Protein AF-A0A166A9R6-F1 (afdb_monomer_lite)

Sequence (253 aa):
MTTSSTSQGFPVRPGVLPSYRVKLLCDGHSYYRARRTGDRKRKPVHRGIVNTIIGTAKQGAISVPGLMNNILHQGLGPKPATNIRRFFSWNKEDDTLVTPIRFQRRRDIHSLKHRRIEHQKEQKMEFDVHIAKRVSEDKAKLAAVKASQKPSSHKSGSWAFPSLWSYLTIPCCIKFFEEILSTAKVTPTVNQLDRYLHNPQLNLLAYLKSEVIAAQAYSPLGPTNSPSGTGHILLGQAVTELVSFGPETEDRR

InterPro domains:
  IPR001377 Small ribosomal subunit protein eS6 [PF01092] (3-52)
  IPR001377 Small ribosomal subunit protein eS6 [PTHR11502] (6-153)
  IPR036812 NAD(P)-dependent oxidoreductase domain superfamily [G3DSA:3.20.20.100] (172-244)
  IPR036812 NAD(P)-dependent oxidoreductase domain superfamily [SSF51430] (175-224)

pLDDT: mean 75.2, std 19.81, range [31.8, 98.19]

Foldseek 3Di:
DPWDADPVGATEDEPPPDQDWDFDWDDPDPRDDDPDPPDIGTDTYGYPDDPDDDDPPDDDPDDDPPPPPDDDDDPDDDDDQVRVCVVVVHDPVPRPPDDPVNVVVVVVVVVVVVVVVVVVVVVVVVVVVVVVVVVVVVVVVVVVVVVPDDPDPPPPDPPPDPPVVVVPADDPVLVVVVVCVVPDPDDAQEDEDAAEPVRHNVVVVVVCVVVNHHYAYPDHQPPPPDPPPPSPPPCPPPVVVHDDDDDPPDDDD

Organism: NCBI:txid1759441

Radius of gyration: 40.2 Å; chains: 1; bounding box: 97×53×90 Å

Secondary structure (DSSP, 8-state):
----B-TTSPBEETT--SSS-EEEEESS-TT---SSTT--EEEEEEE---SS-----S--SSPPTTTSS--PPPSS---SHHHHHHHHT--STT-TT--HHHHHHHHHHHHHHHHHHHHHHHHHHHHHHHHHHHHHHHHHHHHHHHHHSPPP-----------HHHHSSSSHHHHHHHHHHHH-SS--SEEEE--BTTB--HHHHHHHHHTT-EEEES-TT--TT-S---TTSSTTTSSTTTS----------

Structure (mmCIF, N/CA/C/O backbone):
data_AF-A0A166A9R6-F1
#
_entry.id   AF-A0A166A9R6-F1
#
loop_
_atom_site.group_PDB
_atom_site.id
_atom_site.type_symbol
_atom_site.label_atom_id
_atom_site.label_alt_id
_atom_site.label_comp_id
_atom_site.label_asym_id
_atom_site.label_entity_id
_atom_site.label_seq_id
_atom_site.pdbx_PDB_ins_code
_atom_site.Cartn_x
_atom_site.Cartn_y
_atom_site.Cartn_z
_atom_site.occupancy
_atom_site.B_iso_or_equiv
_atom_site.auth_seq_id
_atom_site.auth_comp_id
_atom_site.auth_asym_id
_atom_site.auth_atom_id
_atom_site.pdbx_PDB_model_num
ATOM 1 N N . MET A 1 1 ? 11.899 -1.892 -32.554 1.00 51.44 1 MET A N 1
ATOM 2 C CA . MET A 1 1 ? 11.915 -0.501 -33.054 1.00 51.44 1 MET A CA 1
ATOM 3 C C . MET A 1 1 ? 11.790 0.430 -31.864 1.00 51.44 1 MET A C 1
ATOM 5 O O . MET A 1 1 ? 10.741 0.441 -31.231 1.00 51.44 1 MET A O 1
ATOM 9 N N . THR A 1 2 ? 12.858 1.133 -31.501 1.00 56.38 2 THR A N 1
ATOM 10 C CA . THR A 1 2 ? 12.781 2.237 -30.534 1.00 56.38 2 THR A CA 1
ATOM 11 C C . THR A 1 2 ? 12.274 3.494 -31.251 1.00 56.38 2 THR A C 1
ATOM 13 O O . THR A 1 2 ? 12.359 3.604 -32.473 1.00 56.38 2 THR A O 1
ATOM 16 N N . THR A 1 3 ? 11.621 4.390 -30.512 1.00 62.97 3 THR A N 1
ATOM 17 C CA . THR A 1 3 ? 10.868 5.534 -31.052 1.00 62.97 3 THR A CA 1
ATOM 18 C C . THR A 1 3 ? 11.750 6.484 -31.866 1.00 62.97 3 THR A C 1
ATOM 20 O O . THR A 1 3 ? 12.780 6.928 -31.367 1.00 62.97 3 THR A O 1
ATOM 23 N N . SER A 1 4 ? 11.317 6.839 -33.077 1.00 70.81 4 SER A N 1
ATOM 24 C CA . SER A 1 4 ? 11.988 7.790 -33.972 1.00 70.81 4 SER A CA 1
ATOM 25 C C . SER A 1 4 ? 11.193 9.098 -34.125 1.00 70.81 4 SER A C 1
ATOM 27 O O . SER A 1 4 ? 10.071 9.234 -33.624 1.00 70.81 4 SER A O 1
ATOM 29 N N . SER A 1 5 ? 11.777 10.085 -34.804 1.00 79.62 5 SER A N 1
ATOM 30 C CA . SER A 1 5 ? 11.109 11.325 -35.209 1.00 79.62 5 SER A CA 1
ATOM 31 C C . SER A 1 5 ? 10.974 11.395 -36.731 1.00 79.62 5 SER A C 1
ATOM 33 O O . SER A 1 5 ? 11.761 10.821 -37.480 1.00 79.62 5 SER A O 1
ATOM 35 N N . THR A 1 6 ? 9.944 12.098 -37.199 1.00 79.75 6 THR A N 1
ATOM 36 C CA . THR A 1 6 ? 9.822 12.465 -38.621 1.00 79.75 6 THR A CA 1
ATOM 37 C C . THR A 1 6 ? 10.793 13.596 -38.973 1.00 79.75 6 THR A C 1
ATOM 39 O O . THR A 1 6 ? 11.247 14.310 -38.082 1.00 79.75 6 THR A O 1
ATOM 42 N N . SER A 1 7 ? 11.048 13.830 -40.266 1.00 79.31 7 SER A N 1
ATOM 43 C CA . SER A 1 7 ? 11.908 14.930 -40.747 1.00 79.31 7 SER A CA 1
ATOM 44 C C . SER A 1 7 ? 11.498 16.315 -40.231 1.00 79.31 7 SER A C 1
ATOM 46 O O . SER A 1 7 ? 12.341 17.175 -40.017 1.00 79.31 7 SER A O 1
ATOM 48 N N . GLN A 1 8 ? 10.204 16.522 -39.970 1.00 83.75 8 GLN A N 1
ATOM 49 C CA . GLN A 1 8 ? 9.669 17.763 -39.399 1.00 83.75 8 GLN A CA 1
ATOM 50 C C . GLN A 1 8 ? 9.637 17.759 -37.855 1.00 83.75 8 GLN A C 1
ATOM 52 O O . GLN A 1 8 ? 8.957 18.580 -37.246 1.00 83.75 8 GLN A O 1
ATOM 57 N N . GLY A 1 9 ? 10.306 16.806 -37.201 1.00 82.81 9 GLY A N 1
ATOM 58 C CA . GLY A 1 9 ? 10.455 16.739 -35.744 1.00 82.81 9 GLY A CA 1
ATOM 59 C C . GLY A 1 9 ? 9.258 16.169 -34.976 1.00 82.81 9 GLY A C 1
ATOM 60 O O . GLY A 1 9 ? 9.281 16.140 -33.747 1.00 82.81 9 GLY A O 1
ATOM 61 N N . PHE A 1 10 ? 8.206 15.691 -35.651 1.00 84.81 10 PHE A N 1
ATOM 62 C CA . PHE A 1 10 ? 7.062 15.086 -34.956 1.00 84.81 10 PHE A CA 1
ATOM 63 C C . PHE A 1 10 ? 7.383 13.677 -34.450 1.00 84.81 10 PHE A C 1
ATOM 65 O O . PHE A 1 10 ? 8.019 12.911 -35.183 1.00 84.81 10 PHE A O 1
ATOM 72 N N . PRO A 1 11 ? 6.900 13.310 -33.248 1.00 85.56 11 PRO A N 1
ATOM 73 C CA . PRO A 1 11 ? 7.130 11.996 -32.671 1.00 85.56 11 PRO A CA 1
ATOM 74 C C . PRO A 1 11 ? 6.367 10.911 -33.434 1.00 85.56 11 PRO A C 1
ATOM 76 O O . PRO A 1 11 ? 5.229 11.110 -33.880 1.00 85.56 11 PRO A O 1
ATOM 79 N N . VAL A 1 12 ? 6.994 9.744 -33.539 1.00 84.19 12 VAL A N 1
ATOM 80 C CA . VAL A 1 12 ? 6.430 8.546 -34.156 1.00 84.19 12 VAL A CA 1
ATOM 81 C C . VAL A 1 12 ? 5.855 7.631 -33.073 1.00 84.19 12 VAL A C 1
ATOM 83 O O . VAL A 1 12 ? 6.550 7.289 -32.114 1.00 84.19 12 VAL A O 1
ATOM 86 N N . ARG A 1 13 ? 4.588 7.212 -33.214 1.00 80.62 13 ARG A N 1
ATOM 87 C CA . ARG A 1 13 ? 3.915 6.318 -32.255 1.00 80.62 13 ARG A CA 1
ATOM 88 C C . ARG A 1 13 ? 3.527 4.985 -32.907 1.00 80.62 13 ARG A C 1
ATOM 90 O O . ARG A 1 13 ? 2.737 4.980 -33.857 1.00 80.62 13 ARG A O 1
ATOM 97 N N . PRO A 1 14 ? 4.016 3.851 -32.373 1.00 80.81 14 PRO A N 1
ATOM 98 C CA . PRO A 1 14 ? 3.504 2.532 -32.732 1.00 80.81 14 PRO A CA 1
ATOM 99 C C . PRO A 1 14 ? 1.995 2.432 -32.467 1.00 80.81 14 PRO A C 1
ATOM 101 O O . PRO A 1 14 ? 1.507 2.918 -31.445 1.00 80.81 14 PRO A O 1
ATOM 104 N N . GLY A 1 15 ? 1.252 1.822 -33.391 1.00 82.25 15 GLY A N 1
ATOM 105 C CA . GLY A 1 15 ? -0.204 1.646 -33.284 1.00 82.25 15 GLY A CA 1
ATOM 106 C C . GLY A 1 15 ? -1.055 2.772 -33.888 1.00 82.25 15 GLY A C 1
ATOM 107 O O . GLY A 1 15 ? -2.268 2.626 -33.983 1.00 82.25 15 GLY A O 1
ATOM 108 N N . VAL A 1 16 ? -0.457 3.874 -34.356 1.00 84.56 16 VAL A N 1
ATOM 109 C CA . VAL A 1 16 ? -1.158 4.836 -35.226 1.00 84.56 16 VAL A CA 1
ATOM 110 C C . VAL A 1 16 ? -1.142 4.278 -36.648 1.00 84.56 16 VAL A C 1
ATOM 112 O O . VAL A 1 16 ? -0.067 4.086 -37.203 1.00 84.56 16 VAL A O 1
ATOM 115 N N . LEU A 1 17 ? -2.313 3.967 -37.212 1.00 82.88 17 LEU A N 1
ATOM 116 C CA . LEU A 1 17 ? -2.464 3.324 -38.530 1.00 82.88 17 LEU A CA 1
ATOM 117 C C 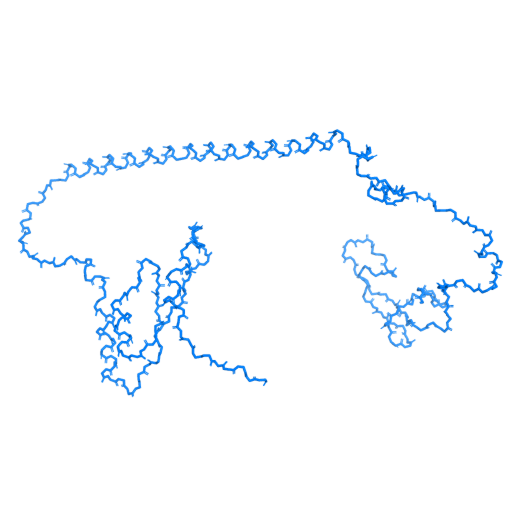. LEU A 1 17 ? -2.504 4.278 -39.733 1.00 82.88 17 LEU A C 1
ATOM 119 O O . LEU A 1 17 ? -1.973 3.902 -40.778 1.00 82.88 17 LEU A O 1
ATOM 123 N N . PRO A 1 18 ? -3.086 5.487 -39.637 1.00 86.19 18 PRO A N 1
ATOM 124 C CA . PRO A 1 18 ? -3.111 6.396 -40.774 1.00 86.19 18 PRO A CA 1
ATOM 125 C C . PRO A 1 18 ? -1.709 6.845 -41.190 1.00 86.19 18 PRO A C 1
ATOM 127 O O . PRO A 1 18 ? -0.869 7.140 -40.343 1.00 86.19 18 PRO A O 1
ATOM 130 N N . SER A 1 19 ? -1.472 6.949 -42.499 1.00 82.81 19 SER A N 1
ATOM 131 C CA . SER A 1 19 ? -0.207 7.463 -43.049 1.00 82.81 19 SER A CA 1
ATOM 132 C C . SER A 1 19 ? -0.013 8.963 -42.800 1.00 82.81 19 SER A C 1
ATOM 134 O O . SER A 1 19 ? 1.105 9.458 -42.863 1.00 82.81 19 SER A O 1
ATOM 136 N N . TYR A 1 20 ? -1.080 9.704 -42.499 1.00 84.88 20 TYR A N 1
ATOM 137 C CA . TYR A 1 20 ? -1.023 11.123 -42.147 1.00 84.88 20 TYR A CA 1
ATOM 138 C C . TYR A 1 20 ? -0.896 11.338 -40.630 1.00 84.88 20 TYR A C 1
ATOM 140 O O . TYR A 1 20 ? -1.010 10.421 -39.818 1.00 84.88 20 TYR A O 1
ATOM 148 N N . ARG A 1 21 ? -0.636 12.583 -40.219 1.00 88.31 21 ARG A N 1
ATOM 149 C CA . ARG A 1 21 ? -0.504 12.938 -38.797 1.00 88.31 21 ARG A CA 1
ATOM 150 C C . ARG A 1 21 ? -1.856 13.057 -38.116 1.00 88.31 21 ARG A C 1
ATOM 152 O O . ARG A 1 21 ? -2.743 13.748 -38.607 1.00 88.31 21 ARG A O 1
ATOM 159 N N . VAL A 1 22 ? -1.963 12.490 -36.920 1.00 89.75 22 VAL A N 1
ATOM 160 C CA . VAL A 1 22 ? -3.186 12.519 -36.114 1.00 89.75 22 VAL A CA 1
ATOM 161 C C . VAL A 1 22 ? -2.931 13.257 -34.803 1.00 89.75 22 VAL A C 1
ATOM 163 O O . VAL A 1 22 ? -1.898 13.073 -34.161 1.00 89.75 22 VAL A O 1
ATOM 166 N N . LYS A 1 23 ? -3.878 14.106 -34.384 1.00 91.19 23 LYS A N 1
ATOM 167 C CA . LYS A 1 23 ? -3.841 14.772 -33.073 1.00 91.19 23 LYS A CA 1
ATOM 168 C C . LYS A 1 23 ? -4.434 13.861 -31.998 1.00 91.19 23 LYS A C 1
ATOM 170 O O . LYS A 1 23 ? -5.655 13.825 -31.817 1.00 91.19 23 LYS A O 1
ATOM 175 N N . LEU A 1 24 ? -3.566 13.181 -31.257 1.00 89.50 24 LEU A N 1
ATOM 176 C CA . LEU A 1 24 ? -3.945 12.321 -30.136 1.00 89.50 24 LEU A CA 1
ATOM 177 C C . LEU A 1 24 ? -3.938 13.097 -28.824 1.00 89.50 24 LEU A C 1
ATOM 179 O O . LEU A 1 24 ? -3.096 13.972 -28.621 1.00 89.50 24 LEU A O 1
ATOM 183 N N . LEU A 1 25 ? -4.870 12.763 -27.933 1.00 91.62 25 LEU A N 1
ATOM 184 C CA . LEU A 1 25 ? -4.828 13.221 -26.550 1.00 91.62 25 LEU A CA 1
ATOM 185 C C . LEU A 1 25 ? -3.656 12.537 -25.839 1.00 91.62 25 LEU A C 1
ATOM 187 O O . LEU A 1 25 ? -3.483 11.326 -25.952 1.00 91.62 25 LEU A O 1
ATOM 191 N N . CYS A 1 26 ? -2.836 13.319 -25.145 1.00 85.56 26 CYS A N 1
ATOM 192 C CA . CYS A 1 26 ? -1.657 12.825 -24.450 1.00 85.56 26 CYS A CA 1
ATOM 193 C C . CYS A 1 26 ? -1.846 12.969 -22.952 1.00 85.56 26 CYS A C 1
ATOM 195 O O . CYS A 1 26 ? -2.068 14.083 -22.479 1.00 85.56 26 CYS A O 1
ATOM 197 N N . ASP A 1 27 ? -1.717 11.853 -22.246 1.00 83.00 27 ASP A N 1
ATOM 198 C CA . ASP A 1 27 ? -1.854 11.762 -20.799 1.00 83.00 27 ASP A CA 1
ATOM 199 C C . ASP A 1 27 ? -0.809 10.762 -20.290 1.00 83.00 27 ASP A C 1
ATOM 201 O O . ASP A 1 27 ? -0.927 9.560 -20.521 1.00 83.00 27 ASP A O 1
ATOM 205 N N . GLY A 1 28 ? 0.311 11.268 -19.766 1.00 77.88 28 GLY A N 1
ATOM 206 C CA . GLY A 1 28 ? 1.444 10.432 -19.340 1.00 77.88 28 GLY A CA 1
ATOM 207 C C . GLY A 1 28 ? 2.180 9.672 -20.459 1.00 77.88 28 GLY A C 1
ATOM 208 O O . GLY A 1 28 ? 2.954 8.761 -20.178 1.00 77.88 28 GLY A O 1
ATOM 209 N N . HIS A 1 29 ? 1.957 10.008 -21.733 1.00 81.38 29 HIS A N 1
ATOM 210 C CA . HIS A 1 29 ? 2.637 9.355 -22.858 1.00 81.38 29 HIS A CA 1
ATOM 211 C C . HIS A 1 29 ? 4.067 9.881 -23.081 1.00 81.38 29 HIS A C 1
ATOM 213 O O . HIS A 1 29 ? 4.331 11.066 -22.900 1.00 81.38 29 HIS A O 1
ATOM 219 N N . SER A 1 30 ? 4.975 9.026 -23.573 1.00 75.31 30 SER A N 1
ATOM 220 C CA . SER A 1 30 ? 6.420 9.314 -23.721 1.00 75.31 30 SER A CA 1
ATOM 221 C C . SER A 1 30 ? 6.768 10.577 -24.520 1.00 75.31 30 SER A C 1
ATOM 223 O O . SER A 1 30 ? 7.798 11.199 -24.289 1.00 75.31 30 SER A O 1
ATOM 225 N N . TYR A 1 31 ? 5.909 10.979 -25.451 1.00 78.38 31 TYR A N 1
ATOM 226 C CA . TYR A 1 31 ? 6.126 12.107 -26.357 1.00 78.38 31 TYR A CA 1
ATOM 227 C C . TYR A 1 31 ? 5.514 13.430 -25.860 1.00 78.38 31 TYR A C 1
ATOM 229 O O . TYR A 1 31 ? 5.567 14.448 -26.553 1.00 78.38 31 TYR A O 1
ATOM 237 N N . TYR A 1 32 ? 4.917 13.439 -24.667 1.00 86.00 32 TYR A N 1
ATOM 238 C CA . TYR A 1 32 ? 4.407 14.646 -24.031 1.00 86.00 32 TYR A CA 1
ATOM 239 C C . TYR A 1 32 ? 4.708 14.640 -22.533 1.00 86.00 32 TYR A C 1
ATOM 241 O O . TYR A 1 32 ? 4.201 13.814 -21.780 1.00 86.00 32 TYR A O 1
ATOM 249 N N . ARG A 1 33 ? 5.488 15.627 -22.088 1.00 87.75 33 ARG A N 1
ATOM 250 C CA . ARG A 1 33 ? 5.719 15.890 -20.668 1.00 87.75 33 ARG A CA 1
ATOM 251 C C . ARG A 1 33 ? 4.711 16.927 -20.172 1.00 87.75 33 ARG A C 1
ATOM 253 O O . ARG A 1 33 ? 4.789 18.095 -20.560 1.00 87.75 33 ARG A O 1
ATOM 260 N N . ALA A 1 34 ? 3.779 16.494 -19.328 1.00 91.06 34 ALA A N 1
ATOM 261 C CA . ALA A 1 34 ? 2.830 17.377 -18.657 1.00 91.06 34 ALA A CA 1
ATOM 262 C C . ALA A 1 34 ? 3.564 18.374 -17.741 1.00 91.06 34 ALA A C 1
ATOM 264 O O . ALA A 1 34 ? 4.566 18.025 -17.112 1.00 91.06 34 ALA A O 1
ATOM 265 N N . ARG A 1 35 ? 3.082 19.624 -17.679 1.00 89.56 35 ARG A N 1
ATOM 266 C CA . ARG A 1 35 ? 3.635 20.659 -16.780 1.00 89.56 35 ARG A CA 1
ATOM 267 C C . ARG A 1 35 ? 2.903 20.737 -15.443 1.00 89.56 35 ARG A C 1
ATOM 269 O O . ARG A 1 35 ? 3.484 21.193 -14.466 1.00 89.56 35 ARG A O 1
ATOM 276 N N . ARG A 1 36 ? 1.638 20.319 -15.412 1.00 90.06 36 ARG A N 1
ATOM 277 C CA . ARG A 1 36 ? 0.789 20.261 -14.218 1.00 90.06 36 ARG A CA 1
ATOM 278 C C . ARG A 1 36 ? 0.186 18.865 -14.091 1.00 90.06 36 ARG A C 1
ATOM 280 O O . ARG A 1 36 ? 0.037 18.160 -15.089 1.00 90.06 36 ARG A O 1
ATOM 287 N N . THR A 1 37 ? -0.154 18.471 -12.871 1.00 89.81 37 THR A N 1
ATOM 288 C CA . THR A 1 37 ? -0.844 17.203 -12.609 1.00 89.81 37 THR A CA 1
ATOM 289 C C . THR A 1 37 ? -2.2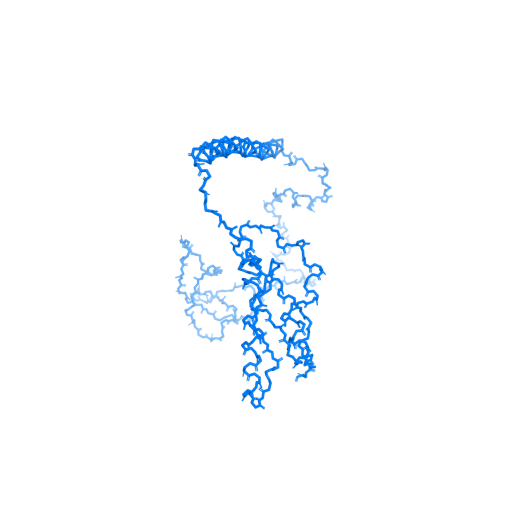09 17.207 -13.295 1.00 89.81 37 THR A C 1
ATOM 291 O O . THR A 1 37 ? -2.958 18.171 -13.160 1.00 89.81 37 THR A O 1
ATOM 294 N N . GLY A 1 38 ? -2.516 16.151 -14.053 1.00 87.69 38 GLY A N 1
ATOM 295 C CA . GLY A 1 38 ? -3.776 16.028 -14.798 1.00 87.69 38 GLY A CA 1
ATOM 296 C C . GLY A 1 38 ? -3.853 16.844 -16.095 1.00 87.69 38 GLY A C 1
ATOM 297 O O . GLY A 1 38 ? -4.913 16.894 -16.712 1.00 87.69 38 GLY A O 1
ATOM 298 N N . ASP A 1 39 ? -2.760 17.480 -16.528 1.00 89.88 39 ASP A N 1
ATOM 299 C CA . ASP A 1 39 ? -2.732 18.247 -17.776 1.00 89.88 39 ASP A CA 1
ATOM 300 C C . ASP A 1 39 ? -2.756 17.305 -18.992 1.00 89.88 39 ASP A C 1
ATOM 302 O O . ASP A 1 39 ? -1.840 16.500 -19.193 1.00 89.88 39 ASP A O 1
ATOM 306 N N . ARG A 1 40 ? -3.808 17.405 -19.815 1.00 90.19 40 ARG A N 1
ATOM 307 C CA . ARG A 1 40 ? -4.011 16.566 -21.006 1.00 90.19 40 ARG A CA 1
ATOM 308 C C . ARG A 1 40 ? -4.000 17.441 -22.245 1.00 90.19 40 ARG A C 1
ATOM 310 O O . ARG A 1 40 ? -4.814 18.352 -22.386 1.00 90.19 40 ARG A O 1
ATOM 317 N N . LYS A 1 41 ? -3.110 17.146 -23.194 1.00 90.19 41 LYS A N 1
ATOM 318 C CA . LYS A 1 41 ? -2.956 17.968 -24.404 1.00 90.19 41 LYS A CA 1
ATOM 319 C C . LYS A 1 41 ? -3.070 17.144 -25.670 1.00 90.19 41 LYS A C 1
ATOM 321 O O . LYS A 1 41 ? -2.464 16.082 -25.790 1.00 90.19 41 LYS A O 1
ATOM 326 N N . ARG A 1 42 ? -3.807 17.658 -26.659 1.00 92.06 42 ARG A N 1
ATOM 327 C CA . ARG A 1 42 ? -3.806 17.073 -28.003 1.00 92.06 42 ARG A CA 1
ATOM 328 C C . ARG A 1 42 ? -2.526 17.472 -28.735 1.00 92.06 42 ARG A C 1
ATOM 330 O O . ARG A 1 42 ? -2.261 18.663 -28.915 1.00 92.06 42 ARG A O 1
ATOM 337 N N . LYS A 1 43 ? -1.728 16.492 -29.155 1.00 89.12 43 LYS A N 1
ATOM 338 C CA . LYS A 1 43 ? -0.485 16.704 -29.909 1.00 89.12 43 LYS A CA 1
ATOM 339 C C . LYS A 1 43 ? -0.502 15.909 -31.214 1.00 89.12 43 LYS A C 1
ATOM 341 O O . LYS A 1 43 ? -1.032 14.799 -31.231 1.00 89.12 43 LYS A O 1
ATOM 346 N N . PRO A 1 44 ? 0.041 16.474 -32.305 1.00 89.56 44 PRO A N 1
ATOM 347 C CA . PRO A 1 44 ? 0.200 15.755 -33.559 1.00 89.56 44 PRO A CA 1
ATOM 348 C C . PRO A 1 44 ? 1.259 14.660 -33.408 1.00 89.56 44 PRO A C 1
ATOM 350 O O . PRO A 1 44 ? 2.354 14.904 -32.904 1.00 89.56 44 PRO A O 1
ATOM 353 N N . VAL A 1 45 ? 0.911 13.463 -33.858 1.00 87.81 45 VAL A N 1
ATOM 354 C CA . VAL A 1 45 ? 1.740 12.261 -33.821 1.00 87.81 45 VAL A CA 1
ATOM 355 C C . VAL A 1 45 ? 1.673 11.603 -35.193 1.00 87.81 45 VAL A C 1
ATOM 357 O O . VAL A 1 45 ? 0.628 11.630 -35.850 1.00 87.81 45 VAL A O 1
ATOM 360 N N . HIS A 1 46 ? 2.789 11.042 -35.644 1.00 86.81 46 HIS A N 1
ATOM 361 C CA . HIS A 1 46 ? 2.861 10.306 -36.900 1.00 86.81 46 HIS A CA 1
ATOM 362 C C . HIS A 1 46 ? 2.886 8.794 -36.659 1.00 86.81 46 HIS A C 1
ATOM 364 O O . HIS A 1 46 ? 3.211 8.323 -35.565 1.00 86.81 46 HIS A O 1
ATOM 370 N N . ARG A 1 47 ? 2.546 8.033 -37.695 1.00 82.94 47 ARG A N 1
ATOM 371 C CA . ARG A 1 47 ? 2.541 6.575 -37.663 1.00 82.94 47 ARG A CA 1
ATOM 372 C C . ARG A 1 47 ? 3.929 5.975 -37.500 1.00 82.94 47 ARG A C 1
ATOM 374 O O . ARG A 1 47 ? 4.863 6.351 -38.198 1.00 82.94 47 ARG A O 1
ATOM 381 N N . GLY A 1 48 ? 4.021 4.977 -36.623 1.00 75.25 48 GLY A N 1
ATOM 382 C CA . GLY A 1 48 ? 5.160 4.068 -36.517 1.00 75.25 48 GLY A CA 1
ATOM 383 C C . GLY A 1 48 ? 5.185 3.002 -37.598 1.00 75.25 48 GLY A C 1
ATOM 384 O O . GLY A 1 48 ? 4.914 1.845 -37.302 1.00 75.25 48 GLY A O 1
ATOM 385 N N . ILE A 1 49 ? 5.556 3.385 -38.821 1.00 66.62 49 ILE A N 1
ATOM 386 C CA . ILE A 1 49 ? 6.232 2.484 -39.759 1.00 66.62 49 ILE A CA 1
ATOM 387 C C . ILE A 1 49 ? 7.600 3.071 -40.036 1.00 66.62 49 ILE A C 1
ATOM 389 O O . ILE A 1 49 ? 7.732 4.112 -40.671 1.00 66.62 49 ILE A O 1
ATOM 393 N N . VAL A 1 50 ? 8.617 2.417 -39.492 1.00 57.41 50 VAL A N 1
ATOM 394 C CA . VAL A 1 50 ? 10.008 2.756 -39.755 1.00 57.41 50 VAL A CA 1
ATOM 395 C C . VAL A 1 50 ? 10.524 1.678 -40.699 1.00 57.41 50 VAL A C 1
ATOM 397 O O . VAL A 1 50 ? 10.530 0.509 -40.336 1.00 57.41 50 VAL A O 1
ATOM 400 N N . ASN A 1 51 ? 10.964 2.047 -41.901 1.00 53.91 51 ASN A N 1
ATOM 401 C CA . ASN A 1 51 ? 11.598 1.113 -42.846 1.00 53.91 51 ASN A CA 1
ATOM 402 C C . ASN A 1 51 ? 13.032 0.731 -42.423 1.00 53.91 51 ASN A C 1
ATOM 404 O O . ASN A 1 51 ? 13.733 0.020 -43.133 1.00 53.91 51 ASN A O 1
ATOM 408 N N . THR A 1 52 ? 13.484 1.212 -41.264 1.00 54.19 52 THR A N 1
ATOM 409 C CA . THR A 1 52 ? 14.867 1.111 -40.804 1.00 54.19 52 THR A CA 1
ATOM 410 C C . THR A 1 52 ? 14.887 0.613 -39.365 1.00 54.19 52 THR A C 1
ATOM 412 O O . THR A 1 52 ? 14.485 1.294 -38.421 1.00 54.19 52 THR A O 1
ATOM 415 N N . ILE A 1 53 ? 15.337 -0.624 -39.201 1.00 51.94 53 ILE A N 1
ATOM 416 C CA . ILE A 1 53 ? 15.577 -1.247 -37.906 1.00 51.94 53 ILE A CA 1
ATOM 417 C C . ILE A 1 53 ? 16.869 -0.632 -37.359 1.00 51.94 53 ILE A C 1
ATOM 419 O O . ILE A 1 53 ? 17.947 -0.963 -37.834 1.00 51.94 53 ILE A O 1
ATOM 423 N N . ILE A 1 54 ? 16.786 0.265 -36.375 1.00 57.19 54 ILE A N 1
ATOM 424 C CA . ILE A 1 54 ? 17.976 0.727 -35.645 1.00 57.19 54 ILE A CA 1
ATOM 425 C C . ILE A 1 54 ? 17.843 0.251 -34.205 1.00 57.19 54 ILE A C 1
ATOM 427 O O . ILE A 1 54 ? 17.237 0.892 -33.351 1.00 57.19 54 ILE A O 1
ATOM 431 N N . GLY A 1 55 ? 18.338 -0.955 -33.969 1.00 59.31 55 GLY A N 1
ATOM 432 C CA . GLY A 1 55 ? 18.451 -1.553 -32.650 1.00 59.31 55 GLY A CA 1
ATOM 433 C C . GLY A 1 55 ? 19.193 -2.871 -32.778 1.00 59.31 55 GLY A C 1
ATOM 434 O O . GLY A 1 55 ? 18.680 -3.813 -33.377 1.00 59.31 55 GLY A O 1
ATOM 435 N N . THR A 1 56 ? 20.411 -2.930 -32.252 1.00 65.81 56 THR A N 1
ATOM 436 C CA . THR A 1 56 ? 21.219 -4.147 -32.218 1.00 65.81 56 THR A CA 1
ATOM 437 C C . THR A 1 56 ? 20.711 -5.039 -31.087 1.00 65.81 56 THR A C 1
ATOM 439 O O . THR A 1 56 ? 20.950 -4.782 -29.913 1.00 65.81 56 THR A O 1
ATOM 442 N N . ALA A 1 57 ? 19.945 -6.076 -31.427 1.00 68.88 57 ALA A N 1
ATOM 443 C CA . ALA A 1 57 ? 19.418 -7.018 -30.434 1.00 68.88 57 ALA A CA 1
ATOM 444 C C . ALA A 1 57 ? 20.424 -8.123 -30.067 1.00 68.88 57 ALA A C 1
ATOM 446 O O . ALA A 1 57 ? 20.353 -8.690 -28.980 1.00 68.88 57 ALA A O 1
ATOM 447 N N . LYS A 1 58 ? 21.342 -8.449 -30.983 1.00 79.19 58 LYS A N 1
ATOM 448 C CA . LYS A 1 58 ? 22.388 -9.463 -30.818 1.00 79.19 58 LYS A CA 1
ATOM 449 C C . LYS A 1 58 ? 23.667 -8.986 -31.497 1.00 79.19 58 LYS A C 1
ATOM 451 O O . LYS A 1 58 ? 23.602 -8.282 -32.505 1.00 79.19 58 LYS A O 1
ATOM 456 N N . GLN A 1 59 ? 24.810 -9.366 -30.939 1.00 79.62 59 GLN A N 1
ATOM 457 C CA . GLN A 1 59 ? 26.117 -9.100 -31.531 1.00 79.62 59 GLN A CA 1
ATOM 458 C C . GLN A 1 59 ? 26.310 -9.981 -32.775 1.00 79.62 59 GLN A C 1
ATOM 460 O O . GLN A 1 59 ? 26.036 -11.180 -32.731 1.00 79.62 59 GLN A O 1
ATOM 465 N N . GLY A 1 60 ? 26.730 -9.375 -33.888 1.00 83.19 60 GLY A N 1
ATOM 466 C CA . GLY A 1 60 ? 27.107 -10.091 -35.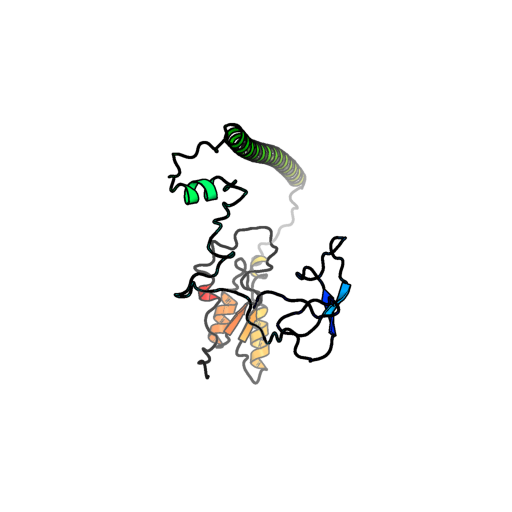109 1.00 83.19 60 GLY A CA 1
ATOM 467 C C . GLY A 1 60 ? 28.567 -10.552 -35.078 1.00 83.19 60 GLY A C 1
ATOM 468 O O . GLY A 1 60 ? 29.314 -10.200 -34.169 1.00 83.19 60 GLY A O 1
ATOM 469 N N . ALA A 1 61 ? 28.981 -11.318 -36.090 1.00 83.19 61 ALA A N 1
ATOM 470 C CA . ALA A 1 61 ? 30.350 -11.835 -36.190 1.00 83.19 61 ALA A CA 1
ATOM 471 C C . ALA A 1 61 ? 31.411 -10.737 -36.408 1.00 83.19 61 ALA A C 1
ATOM 473 O O . ALA A 1 61 ? 32.556 -10.897 -36.001 1.00 83.19 61 ALA A O 1
ATOM 474 N N . ILE A 1 62 ? 31.032 -9.624 -37.042 1.00 87.25 62 ILE A N 1
ATOM 475 C CA . ILE A 1 62 ? 31.938 -8.518 -37.371 1.00 87.25 62 ILE A CA 1
ATOM 476 C C . ILE A 1 62 ? 31.800 -7.421 -36.314 1.00 87.25 62 ILE A C 1
ATOM 478 O O . ILE A 1 62 ? 30.687 -6.986 -36.006 1.00 87.25 62 ILE A O 1
ATOM 482 N N . SER A 1 63 ? 32.930 -6.959 -35.775 1.00 81.00 63 SER A N 1
ATOM 483 C CA . SER A 1 63 ? 32.962 -5.837 -34.841 1.00 81.00 63 SER A CA 1
ATOM 484 C C . SER A 1 63 ? 32.762 -4.508 -35.572 1.00 81.00 63 SER A C 1
ATOM 486 O O . SER A 1 63 ? 33.373 -4.240 -36.605 1.00 81.00 63 SER A O 1
ATOM 488 N N . VAL A 1 64 ? 31.889 -3.657 -35.029 1.00 82.06 64 VAL A N 1
ATOM 489 C CA . VAL A 1 64 ? 31.628 -2.325 -35.587 1.00 82.06 64 VAL A CA 1
ATOM 490 C C . VAL A 1 64 ? 32.497 -1.297 -34.852 1.00 82.06 64 VAL A C 1
ATOM 492 O O . VAL A 1 64 ? 32.313 -1.106 -33.639 1.00 82.06 64 VAL A O 1
ATOM 495 N N . PRO A 1 65 ? 33.435 -0.622 -35.546 1.00 83.56 65 PRO A N 1
ATOM 496 C CA . PRO A 1 65 ? 34.297 0.375 -34.925 1.00 83.56 65 PRO A CA 1
ATOM 497 C C . PRO A 1 65 ? 33.469 1.550 -34.390 1.00 83.56 65 PRO A C 1
ATOM 499 O O . PRO A 1 65 ? 32.484 1.967 -34.995 1.00 83.56 65 PRO A O 1
ATOM 502 N N . GLY A 1 66 ? 33.845 2.067 -33.219 1.00 80.75 66 GLY A N 1
ATOM 503 C CA . GLY A 1 66 ? 33.150 3.176 -32.550 1.00 80.75 66 GLY A CA 1
ATOM 504 C C . GLY A 1 66 ? 31.937 2.778 -31.698 1.00 80.75 66 GLY A C 1
ATOM 505 O O . GLY A 1 66 ? 31.581 3.530 -30.795 1.00 80.75 66 GLY A O 1
ATOM 506 N N . LEU A 1 67 ? 31.351 1.591 -31.907 1.00 79.38 67 LEU A N 1
ATOM 507 C CA . LEU A 1 67 ? 30.267 1.066 -31.061 1.00 79.38 67 LEU A CA 1
ATOM 508 C C . LEU A 1 67 ? 30.772 0.044 -30.036 1.00 79.38 67 LEU A C 1
ATOM 510 O O . LEU A 1 67 ? 30.340 0.059 -28.888 1.00 79.38 67 LEU A O 1
ATOM 514 N N . MET A 1 68 ? 31.684 -0.840 -30.446 1.00 79.00 68 MET A N 1
ATOM 515 C CA . MET A 1 68 ? 32.144 -1.963 -29.615 1.00 79.00 68 MET A CA 1
ATOM 516 C C . MET A 1 68 ? 33.494 -1.715 -28.929 1.00 79.00 68 MET A C 1
ATOM 518 O O . MET A 1 68 ? 33.864 -2.465 -28.034 1.00 79.00 68 MET A O 1
ATOM 522 N N . ASN A 1 69 ? 34.219 -0.664 -29.324 1.00 80.81 69 ASN A N 1
ATOM 523 C CA . ASN A 1 69 ? 35.594 -0.419 -28.866 1.00 80.81 69 ASN A CA 1
ATOM 524 C C . ASN A 1 69 ? 35.673 0.326 -27.521 1.00 80.81 69 ASN A C 1
ATOM 526 O O . ASN A 1 69 ? 36.695 0.252 -26.849 1.00 80.81 69 ASN A O 1
ATOM 530 N N . ASN A 1 70 ? 34.605 1.020 -27.115 1.00 80.06 70 ASN A N 1
ATOM 531 C CA . ASN A 1 70 ? 34.575 1.816 -25.888 1.00 80.06 70 ASN A CA 1
ATOM 532 C C . ASN A 1 70 ? 33.555 1.220 -24.913 1.00 80.06 70 ASN A C 1
ATOM 534 O O . ASN A 1 70 ? 32.351 1.437 -25.056 1.00 80.06 70 ASN A O 1
ATOM 538 N N . ILE A 1 71 ? 34.028 0.475 -23.912 1.00 81.69 71 ILE A N 1
ATOM 539 C CA . ILE A 1 71 ? 33.171 -0.031 -22.835 1.00 81.69 71 ILE A CA 1
ATOM 540 C C . ILE A 1 71 ? 32.878 1.134 -21.885 1.00 81.69 71 ILE A C 1
ATOM 542 O O . ILE A 1 71 ? 33.725 1.541 -21.095 1.00 81.69 71 ILE A O 1
ATOM 546 N N . LEU A 1 72 ? 31.671 1.692 -21.973 1.00 83.44 72 LEU A N 1
ATOM 547 C CA . LEU A 1 72 ? 31.211 2.711 -21.035 1.00 83.44 72 LEU A CA 1
ATOM 548 C C . LEU A 1 72 ? 30.728 2.042 -19.745 1.00 83.44 72 LEU A C 1
ATOM 550 O O . LEU A 1 72 ? 29.766 1.271 -19.751 1.00 83.44 72 LEU A O 1
ATOM 554 N N . HIS A 1 73 ? 31.384 2.354 -18.629 1.00 87.19 73 HIS A N 1
ATOM 555 C CA . HIS A 1 73 ? 30.929 1.921 -17.311 1.00 87.19 73 HIS A CA 1
ATOM 556 C C . HIS A 1 73 ? 29.631 2.638 -16.915 1.00 87.19 73 HIS A C 1
ATOM 558 O O . HIS A 1 73 ? 29.378 3.782 -17.299 1.00 87.19 73 HIS A O 1
ATOM 564 N N . GLN A 1 74 ? 28.793 1.964 -16.126 1.00 86.38 74 GLN A N 1
ATOM 565 C CA . GLN A 1 74 ? 27.565 2.566 -15.611 1.00 86.38 74 GLN A CA 1
ATOM 566 C C . GLN A 1 74 ? 27.896 3.683 -14.612 1.00 86.38 74 GLN A C 1
ATOM 568 O O . GLN A 1 74 ? 28.697 3.488 -13.703 1.00 86.38 74 GLN A O 1
ATOM 573 N N . GLY A 1 75 ? 27.261 4.849 -14.772 1.00 88.94 75 GLY A N 1
ATOM 574 C CA . GLY A 1 75 ? 27.584 6.039 -13.975 1.00 88.94 75 GLY A CA 1
ATOM 575 C C . GLY A 1 75 ? 27.102 6.010 -12.520 1.00 88.94 75 GLY A C 1
ATOM 576 O O . GLY A 1 75 ? 27.665 6.705 -11.682 1.00 88.94 75 GLY A O 1
ATOM 577 N N . LEU A 1 76 ? 26.073 5.223 -12.192 1.00 93.00 76 LEU A N 1
ATOM 578 C CA . LEU A 1 76 ? 25.558 5.089 -10.827 1.00 93.00 76 LEU A CA 1
ATOM 579 C C . LEU A 1 76 ? 25.464 3.617 -10.444 1.00 93.00 76 LEU A C 1
ATOM 581 O O . LEU A 1 76 ? 24.931 2.804 -11.196 1.00 93.00 76 LEU A O 1
ATOM 585 N N . GLY A 1 77 ? 25.940 3.305 -9.241 1.00 89.88 77 GLY A N 1
ATOM 586 C CA . GLY A 1 77 ? 25.776 1.990 -8.639 1.00 89.88 77 GLY A CA 1
ATOM 587 C C . GLY A 1 77 ? 24.371 1.761 -8.064 1.00 89.88 77 GLY A C 1
ATOM 588 O O . GLY A 1 77 ? 23.561 2.691 -7.941 1.00 89.88 77 GLY A O 1
ATOM 589 N N . PRO A 1 78 ? 24.067 0.518 -7.662 1.00 93.06 78 PRO A N 1
ATOM 590 C CA . PRO A 1 78 ? 22.814 0.197 -6.993 1.00 93.06 78 PRO A CA 1
ATOM 591 C C . PRO A 1 78 ? 22.706 0.936 -5.648 1.00 93.06 78 PRO A C 1
ATOM 593 O O . PRO A 1 78 ? 23.581 0.827 -4.797 1.00 93.06 78 PRO A O 1
ATOM 596 N N . LYS A 1 79 ? 21.606 1.673 -5.436 1.00 91.69 79 LYS A N 1
ATOM 597 C CA . LYS A 1 79 ? 21.334 2.405 -4.183 1.00 91.69 79 LYS A CA 1
ATOM 598 C C . LYS A 1 79 ? 20.555 1.612 -3.119 1.00 91.69 79 LYS A C 1
ATOM 600 O O . LYS A 1 79 ? 20.900 1.722 -1.946 1.00 91.69 79 LYS A O 1
ATOM 605 N N . PRO A 1 80 ? 19.463 0.888 -3.439 1.00 91.19 80 PRO A N 1
ATOM 606 C CA . PRO A 1 80 ? 18.679 0.228 -2.399 1.00 91.19 80 PRO A CA 1
ATOM 607 C C . PRO A 1 80 ? 19.360 -1.063 -1.931 1.00 91.19 80 PRO A C 1
ATOM 609 O O . PRO A 1 80 ? 19.892 -1.810 -2.752 1.00 91.19 80 PRO A O 1
ATOM 612 N N . ALA A 1 81 ? 19.264 -1.362 -0.629 1.00 89.50 81 ALA A N 1
ATOM 613 C CA . ALA A 1 81 ? 19.886 -2.532 0.006 1.00 89.50 81 ALA A CA 1
ATOM 614 C C . ALA A 1 81 ? 19.597 -3.849 -0.734 1.00 89.50 81 ALA A C 1
ATOM 616 O O . ALA A 1 81 ? 20.480 -4.674 -0.935 1.00 89.50 81 ALA A O 1
ATOM 617 N N . THR A 1 82 ? 18.369 -4.026 -1.225 1.00 89.88 82 THR A N 1
ATOM 618 C CA . THR A 1 82 ? 17.971 -5.214 -1.992 1.00 89.88 82 THR A CA 1
ATOM 619 C C . THR A 1 82 ? 18.700 -5.343 -3.325 1.00 89.88 82 THR A C 1
ATOM 621 O O . THR A 1 82 ? 19.041 -6.455 -3.719 1.00 89.88 82 THR A O 1
ATOM 624 N N . ASN A 1 83 ? 18.953 -4.233 -4.024 1.00 91.56 83 ASN A N 1
ATOM 625 C CA . ASN A 1 83 ? 19.678 -4.266 -5.294 1.00 91.56 83 ASN A CA 1
ATOM 626 C C . ASN A 1 83 ? 21.183 -4.405 -5.061 1.00 91.56 83 ASN A C 1
ATOM 628 O O . ASN A 1 83 ? 21.833 -5.075 -5.850 1.00 91.56 83 ASN A O 1
ATOM 632 N N . ILE A 1 84 ? 21.713 -3.842 -3.970 1.00 90.75 84 ILE A N 1
ATOM 633 C CA . ILE A 1 84 ? 23.108 -4.036 -3.549 1.00 90.75 84 ILE A CA 1
ATOM 634 C C . ILE A 1 84 ? 23.359 -5.520 -3.256 1.00 90.75 84 ILE A C 1
ATOM 636 O O . ILE A 1 84 ? 24.277 -6.104 -3.822 1.00 90.75 84 ILE A O 1
ATOM 640 N N . ARG A 1 85 ? 22.483 -6.163 -2.473 1.00 90.38 85 ARG A N 1
ATOM 641 C CA . ARG A 1 85 ? 22.579 -7.600 -2.169 1.00 90.38 85 ARG A CA 1
ATOM 642 C C . ARG A 1 85 ? 22.575 -8.466 -3.424 1.00 90.38 85 ARG A C 1
ATOM 644 O O . ARG A 1 85 ? 23.393 -9.363 -3.537 1.00 90.38 85 ARG A O 1
ATOM 651 N N . ARG A 1 86 ? 21.688 -8.184 -4.387 1.00 91.00 86 ARG A N 1
ATOM 652 C CA . ARG A 1 86 ? 21.654 -8.912 -5.669 1.00 91.00 86 ARG A CA 1
ATOM 653 C C . ARG A 1 86 ? 22.906 -8.669 -6.508 1.00 91.00 86 ARG A C 1
ATOM 655 O O . ARG A 1 86 ? 23.380 -9.595 -7.147 1.00 91.00 86 ARG A O 1
ATOM 662 N N . PHE A 1 87 ? 23.414 -7.438 -6.516 1.00 91.12 87 PHE A N 1
ATOM 663 C CA . PHE A 1 87 ? 24.592 -7.066 -7.296 1.00 91.12 87 PHE A CA 1
ATOM 664 C C . PHE A 1 87 ? 25.863 -7.750 -6.778 1.00 91.12 87 PHE A C 1
ATOM 666 O O . PHE A 1 87 ? 26.651 -8.242 -7.577 1.00 91.12 87 PHE A O 1
ATOM 673 N N . PHE A 1 88 ? 26.034 -7.834 -5.456 1.00 90.56 88 PHE A N 1
ATOM 674 C CA . PHE A 1 88 ? 27.200 -8.464 -4.825 1.00 90.56 88 PHE A CA 1
ATOM 675 C C . PHE A 1 88 ? 26.972 -9.910 -4.360 1.00 90.56 88 PHE A C 1
ATOM 677 O O . PHE A 1 88 ? 27.865 -10.502 -3.765 1.00 90.56 88 PHE A O 1
ATOM 684 N N . SER A 1 89 ? 25.795 -10.488 -4.617 1.00 90.50 89 SER A N 1
ATOM 685 C CA . SER A 1 89 ? 25.393 -11.812 -4.111 1.00 90.50 89 SER A CA 1
ATOM 686 C C . SER A 1 89 ? 25.543 -11.966 -2.585 1.00 90.50 89 SER A C 1
ATOM 688 O O . SER A 1 89 ? 25.965 -13.009 -2.097 1.00 90.50 89 SER A O 1
ATOM 690 N N . TRP A 1 90 ? 25.211 -10.919 -1.823 1.00 91.56 90 TRP A N 1
ATOM 691 C CA . TRP A 1 90 ? 25.241 -10.938 -0.354 1.00 91.56 90 TRP A CA 1
ATOM 692 C C . TRP A 1 90 ? 24.014 -11.623 0.244 1.00 91.56 90 TRP A C 1
ATOM 694 O O . TRP A 1 90 ? 22.905 -11.524 -0.301 1.00 91.56 90 TRP A O 1
ATOM 704 N N . ASN A 1 91 ? 24.190 -12.224 1.422 1.00 87.00 91 ASN A N 1
ATOM 705 C CA . ASN A 1 91 ? 23.085 -12.765 2.203 1.00 87.00 91 ASN A CA 1
ATOM 706 C C . ASN A 1 91 ? 22.387 -11.658 3.012 1.00 87.00 91 ASN A C 1
ATOM 708 O O . ASN A 1 91 ? 22.663 -10.462 2.876 1.00 87.00 91 ASN A O 1
ATOM 712 N N . LYS A 1 92 ? 21.374 -12.021 3.805 1.00 83.88 92 LYS A N 1
ATOM 713 C CA . LYS A 1 92 ? 20.560 -11.033 4.528 1.00 83.88 92 LYS A CA 1
ATOM 714 C C . LYS A 1 92 ? 21.225 -10.524 5.793 1.00 83.88 92 LYS A C 1
ATOM 716 O O . LYS A 1 92 ? 20.935 -9.393 6.187 1.00 83.88 92 LYS A O 1
ATOM 721 N N . GLU A 1 93 ? 22.062 -11.365 6.365 1.00 84.75 93 GLU A N 1
ATOM 722 C CA . GLU A 1 93 ? 22.839 -11.198 7.579 1.00 84.75 93 GLU A CA 1
ATOM 723 C C . GLU A 1 93 ? 23.960 -10.172 7.372 1.00 84.75 93 GLU A C 1
ATOM 725 O O . GLU A 1 93 ? 24.242 -9.393 8.275 1.00 84.75 93 GLU A O 1
ATOM 730 N N . ASP A 1 94 ? 24.496 -10.089 6.151 1.00 80.75 94 ASP A N 1
ATOM 731 C CA . ASP A 1 94 ? 25.587 -9.180 5.769 1.00 80.75 94 ASP A CA 1
ATOM 732 C C . ASP A 1 94 ? 25.128 -7.720 5.569 1.00 80.75 94 ASP A C 1
ATOM 734 O O . ASP A 1 94 ? 25.927 -6.825 5.288 1.00 80.75 94 ASP A O 1
ATOM 738 N N . ASP A 1 95 ? 23.822 -7.447 5.674 1.00 77.44 95 ASP A N 1
ATOM 739 C CA . ASP A 1 95 ? 23.263 -6.132 5.366 1.00 77.44 95 ASP A CA 1
ATOM 740 C C . ASP A 1 95 ? 23.382 -5.146 6.531 1.00 77.44 95 ASP A C 1
ATOM 742 O O . ASP A 1 95 ? 22.575 -5.124 7.465 1.00 77.44 95 ASP A O 1
ATOM 746 N N . THR A 1 96 ? 24.351 -4.248 6.406 1.00 69.81 96 THR A N 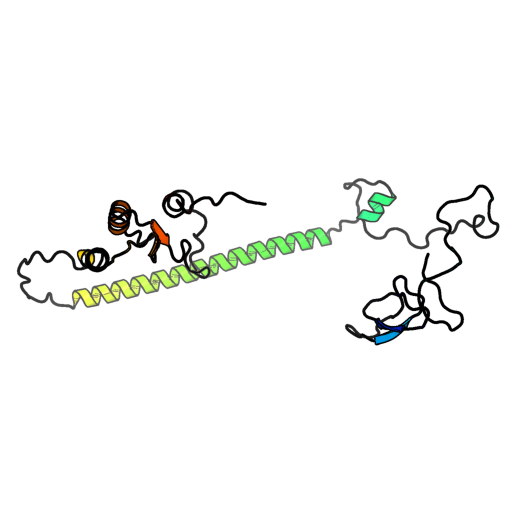1
ATOM 747 C CA . THR A 1 96 ? 24.636 -3.167 7.355 1.00 69.81 96 THR A CA 1
ATOM 748 C C . THR A 1 96 ? 23.691 -1.965 7.232 1.00 69.81 96 THR A C 1
ATOM 750 O O . THR A 1 96 ? 23.754 -1.042 8.045 1.00 69.81 96 THR A O 1
ATOM 753 N N . LEU A 1 97 ? 22.771 -1.946 6.257 1.00 79.88 97 LEU A N 1
ATOM 754 C CA . LEU A 1 97 ? 21.897 -0.792 5.994 1.00 79.88 97 LEU A CA 1
ATOM 755 C C . LEU A 1 97 ? 20.667 -0.721 6.916 1.00 79.88 97 LEU A C 1
ATOM 757 O O . LEU A 1 97 ? 19.874 0.226 6.834 1.00 79.88 97 LEU A O 1
ATOM 761 N N . VAL A 1 98 ? 20.472 -1.695 7.811 1.00 83.19 98 VAL A N 1
ATOM 762 C CA . VAL A 1 98 ? 19.419 -1.632 8.833 1.00 83.19 98 VAL A CA 1
ATOM 763 C C . VAL A 1 98 ? 19.873 -0.743 9.990 1.00 83.19 98 VAL A C 1
ATOM 765 O O . VAL A 1 98 ? 20.627 -1.155 10.864 1.00 83.19 98 VAL A O 1
ATOM 768 N N . THR A 1 99 ? 19.370 0.490 10.023 1.00 87.69 99 THR A N 1
ATOM 769 C CA . THR A 1 99 ? 19.777 1.476 11.031 1.00 87.69 99 THR A CA 1
ATOM 770 C C . THR A 1 99 ? 19.070 1.285 12.384 1.00 87.69 99 THR A C 1
ATOM 772 O O . THR A 1 99 ? 17.894 0.898 12.422 1.00 87.69 99 THR A O 1
ATOM 775 N N . PRO A 1 100 ? 19.716 1.636 13.516 1.00 91.44 100 PRO A N 1
ATOM 776 C CA . PRO A 1 100 ? 19.091 1.598 14.846 1.00 91.44 100 PRO A CA 1
ATOM 777 C C . PRO A 1 100 ? 17.822 2.462 14.928 1.00 91.44 100 PRO A C 1
ATOM 779 O O . PRO A 1 100 ? 16.850 2.080 15.582 1.00 91.44 100 PRO A O 1
ATOM 782 N N . ILE A 1 101 ? 17.778 3.565 14.174 1.00 94.00 101 ILE A N 1
ATOM 783 C CA . ILE A 1 101 ? 16.612 4.454 14.045 1.00 94.00 101 ILE A CA 1
ATOM 784 C C . ILE A 1 101 ? 15.388 3.693 13.515 1.00 94.00 101 ILE A C 1
ATOM 786 O O . ILE A 1 101 ? 14.267 3.898 13.983 1.00 94.00 101 ILE A O 1
ATOM 790 N N . ARG A 1 102 ? 15.576 2.781 12.552 1.00 90.94 102 ARG A N 1
ATOM 791 C CA . ARG A 1 102 ? 14.483 1.957 12.016 1.00 90.94 102 ARG A CA 1
ATOM 792 C C . ARG A 1 102 ? 13.895 1.049 13.094 1.00 90.94 102 ARG A C 1
ATOM 794 O O . ARG A 1 102 ? 12.675 0.896 13.158 1.00 90.94 102 ARG A O 1
ATOM 801 N N . PHE A 1 103 ? 14.744 0.461 13.936 1.00 92.50 103 PHE A N 1
ATOM 802 C CA . PHE A 1 103 ? 14.301 -0.377 15.048 1.00 92.50 103 PHE A CA 1
ATOM 803 C C . PHE A 1 103 ? 13.582 0.432 16.128 1.00 92.50 103 PHE A C 1
AT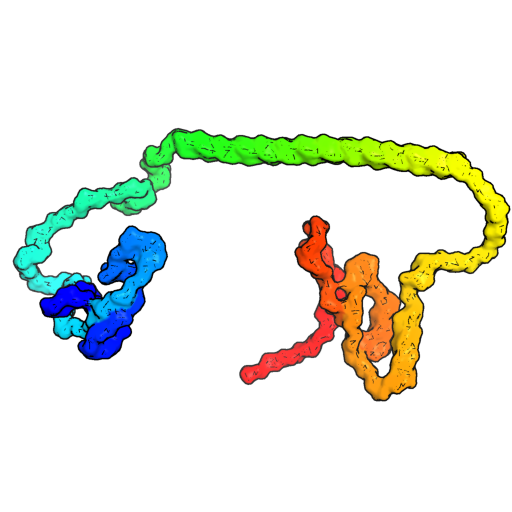OM 805 O O . PHE A 1 103 ? 12.530 -0.007 16.584 1.00 92.50 103 PHE A O 1
ATOM 812 N N . GLN A 1 104 ? 14.095 1.611 16.494 1.00 96.06 104 GLN A N 1
ATOM 813 C CA . GLN A 1 104 ? 13.436 2.526 17.435 1.00 96.06 104 GLN A CA 1
ATOM 814 C C . GLN A 1 104 ? 12.029 2.889 16.952 1.00 96.06 104 GLN A C 1
ATOM 816 O O . GLN A 1 104 ? 11.062 2.546 17.620 1.00 96.06 104 GLN A O 1
ATOM 821 N N . ARG A 1 105 ? 11.885 3.381 15.714 1.00 96.50 105 ARG A N 1
ATOM 822 C CA . ARG A 1 105 ? 10.566 3.697 15.130 1.00 96.50 105 ARG A CA 1
ATOM 823 C C . ARG A 1 105 ? 9.606 2.507 15.137 1.00 96.50 105 ARG A C 1
ATOM 825 O O . ARG A 1 105 ? 8.411 2.671 15.358 1.00 96.50 105 ARG A O 1
ATOM 832 N N . ARG A 1 106 ? 10.105 1.291 14.884 1.00 95.75 106 ARG A N 1
ATOM 833 C CA . ARG A 1 106 ? 9.275 0.076 14.915 1.00 95.75 106 ARG A CA 1
ATOM 834 C C . ARG A 1 106 ? 8.796 -0.247 16.333 1.00 95.75 106 ARG A C 1
ATOM 836 O O . ARG A 1 106 ? 7.638 -0.631 16.491 1.00 95.75 106 ARG A O 1
ATOM 843 N N . ARG A 1 107 ? 9.660 -0.080 17.341 1.00 97.06 107 ARG A N 1
ATOM 844 C CA . ARG A 1 107 ? 9.299 -0.218 18.761 1.00 97.06 107 ARG A CA 1
ATOM 845 C C . ARG A 1 107 ? 8.288 0.850 19.173 1.00 97.06 107 ARG A C 1
ATOM 847 O O . ARG A 1 107 ? 7.295 0.503 19.802 1.00 97.06 107 ARG A O 1
ATOM 854 N N . ASP A 1 108 ? 8.474 2.089 18.729 1.00 97.50 108 ASP A N 1
ATOM 855 C CA . ASP A 1 108 ? 7.569 3.205 19.018 1.00 97.50 108 ASP A CA 1
ATOM 856 C C . ASP A 1 108 ? 6.174 2.973 18.426 1.00 97.50 108 ASP A C 1
ATOM 858 O O . ASP A 1 108 ? 5.163 3.141 19.099 1.00 97.50 108 ASP A O 1
ATOM 862 N N . ILE A 1 109 ? 6.081 2.496 17.181 1.00 97.44 109 ILE A N 1
ATOM 863 C CA . ILE A 1 109 ? 4.785 2.153 16.570 1.00 97.44 109 ILE A CA 1
ATOM 864 C C . ILE A 1 109 ? 4.078 1.049 17.367 1.00 97.44 109 ILE A C 1
ATOM 866 O O . ILE A 1 109 ? 2.859 1.085 17.529 1.00 97.44 109 ILE A O 1
ATOM 870 N N . HIS A 1 110 ? 4.824 0.057 17.852 1.00 96.88 110 HIS A N 1
ATOM 871 C CA . HIS A 1 110 ? 4.262 -1.030 18.645 1.00 96.88 110 HIS A CA 1
ATOM 872 C C . HIS A 1 110 ? 3.794 -0.546 20.025 1.00 96.88 110 HIS A C 1
ATOM 874 O O . HIS A 1 110 ? 2.684 -0.877 20.433 1.00 96.88 110 HIS A O 1
ATOM 880 N N . SER A 1 111 ? 4.582 0.288 20.709 1.00 97.50 111 SER A N 1
ATOM 881 C CA . SER A 1 111 ? 4.205 0.857 22.008 1.00 97.50 111 SER A CA 1
ATOM 882 C C . SER A 1 111 ? 2.977 1.764 21.898 1.00 97.50 111 SER A C 1
ATOM 884 O O . SER A 1 111 ? 2.072 1.672 22.722 1.00 97.50 111 SER A O 1
ATOM 886 N N . LEU A 1 112 ? 2.874 2.564 20.832 1.00 97.69 112 LEU A N 1
ATOM 887 C CA . LEU A 1 112 ? 1.698 3.391 20.563 1.00 97.69 112 LEU A CA 1
ATOM 888 C C . LEU A 1 112 ? 0.432 2.556 20.341 1.00 97.69 112 LEU A C 1
ATOM 890 O O . LEU A 1 112 ? -0.646 2.976 20.754 1.00 97.69 112 LEU A O 1
ATOM 894 N N . LYS A 1 113 ? 0.532 1.379 19.710 1.00 97.75 113 LYS A N 1
ATOM 895 C CA . LYS A 1 113 ? -0.615 0.469 19.559 1.00 97.75 113 LYS A CA 1
ATOM 896 C C . LYS A 1 113 ? -1.081 -0.078 20.904 1.00 97.75 113 LYS A C 1
ATOM 898 O O . LYS A 1 113 ? -2.280 -0.053 21.157 1.00 97.75 113 LYS A O 1
ATOM 903 N N . HIS A 1 114 ? -0.155 -0.515 21.758 1.00 97.31 114 HIS A N 1
ATOM 904 C CA . HIS A 1 114 ? -0.487 -1.002 23.103 1.00 97.31 114 HIS A CA 1
ATOM 905 C C . HIS A 1 114 ? -1.168 0.074 23.941 1.00 97.31 114 HIS A C 1
ATOM 907 O O . HIS A 1 114 ? -2.281 -0.149 24.403 1.00 97.31 114 HIS A O 1
ATOM 913 N N . ARG A 1 115 ? -0.595 1.282 23.991 1.00 97.88 115 ARG A N 1
ATOM 914 C CA . ARG A 1 115 ? -1.190 2.423 24.706 1.00 97.88 115 ARG A CA 1
ATOM 915 C C . ARG A 1 115 ? -2.599 2.766 24.220 1.00 97.88 115 ARG A C 1
ATOM 917 O O . ARG A 1 115 ? -3.471 3.062 25.023 1.00 97.88 115 ARG A O 1
ATOM 924 N N . ARG A 1 116 ? -2.849 2.714 22.904 1.00 98.19 116 ARG A N 1
ATOM 925 C CA . ARG A 1 116 ? -4.195 2.949 22.344 1.00 98.19 116 ARG A CA 1
ATOM 926 C C . ARG A 1 116 ? -5.197 1.884 22.784 1.00 98.19 116 ARG A C 1
ATOM 928 O O . ARG A 1 116 ? -6.338 2.219 23.072 1.00 98.19 116 ARG A O 1
ATOM 935 N N . ILE A 1 117 ? -4.775 0.621 22.819 1.00 97.56 117 ILE A N 1
ATOM 936 C CA . ILE A 1 117 ? -5.623 -0.495 23.254 1.00 97.56 117 ILE A CA 1
ATOM 937 C C . ILE A 1 117 ? -5.921 -0.387 24.752 1.00 97.56 117 ILE A C 1
ATOM 939 O O . ILE A 1 117 ? -7.065 -0.580 25.150 1.00 97.56 117 ILE A O 1
ATOM 943 N N . GLU A 1 118 ? -4.918 -0.082 25.573 1.00 97.69 118 GLU A N 1
ATOM 944 C CA . GLU A 1 118 ? -5.077 0.140 27.016 1.00 97.69 118 GLU A CA 1
ATOM 945 C C . GLU A 1 118 ? -6.048 1.287 27.286 1.00 97.69 118 GLU A C 1
ATOM 947 O O . GLU A 1 118 ? -7.052 1.080 27.959 1.00 97.69 118 GLU A O 1
ATOM 952 N N . HIS A 1 119 ? -5.846 2.434 26.637 1.00 97.81 119 HIS A N 1
ATOM 953 C CA . HIS A 1 119 ? -6.742 3.580 26.759 1.00 97.81 119 HIS A CA 1
ATOM 954 C C . HIS A 1 119 ? -8.188 3.251 26.354 1.00 97.81 119 HIS A C 1
ATOM 956 O O . HIS A 1 119 ? -9.137 3.628 27.034 1.00 97.81 119 HIS A O 1
ATOM 962 N N . GLN A 1 120 ? -8.376 2.493 25.270 1.00 97.75 120 GLN A N 1
ATOM 963 C CA . GLN A 1 120 ? -9.707 2.054 24.846 1.00 97.75 120 GLN A CA 1
ATOM 964 C C . GLN A 1 120 ? -10.356 1.098 25.863 1.00 97.75 120 GLN A C 1
ATOM 966 O O . GLN A 1 120 ? -11.572 1.136 26.057 1.00 97.75 120 GLN A O 1
ATOM 971 N N . LYS A 1 121 ? -9.567 0.232 26.515 1.00 98.19 121 LYS A N 1
ATOM 972 C CA . LYS A 1 121 ? -10.054 -0.649 27.586 1.00 98.19 121 LYS A CA 1
ATOM 973 C C . LYS A 1 121 ? -10.454 0.151 28.819 1.00 98.19 121 LYS A C 1
ATOM 975 O O . LYS A 1 121 ? -11.513 -0.126 29.369 1.00 98.19 121 LYS A O 1
ATOM 980 N N . GLU A 1 122 ? -9.651 1.131 29.221 1.00 97.50 122 GLU A N 1
ATOM 981 C CA . GLU A 1 122 ? -9.949 2.035 30.338 1.00 97.50 122 GLU A CA 1
ATOM 982 C C . GLU A 1 122 ? -11.265 2.779 30.104 1.00 97.50 122 GLU A C 1
ATOM 984 O O . GLU A 1 122 ? -12.185 2.639 30.903 1.00 97.50 122 GLU A O 1
ATOM 989 N N . GLN A 1 123 ? -11.420 3.434 28.949 1.00 97.44 123 GLN A N 1
ATOM 990 C CA . GLN A 1 123 ? -12.663 4.122 28.574 1.00 97.44 123 GLN A CA 1
ATOM 991 C C . GLN A 1 123 ? -13.884 3.196 28.603 1.00 97.44 123 GLN A C 1
ATOM 993 O O . GLN A 1 123 ? -14.962 3.586 29.052 1.00 97.44 123 GLN A O 1
ATOM 998 N N . LYS A 1 124 ? -13.727 1.956 28.125 1.00 98.00 124 LYS A N 1
ATOM 999 C CA . LYS A 1 124 ? -14.803 0.965 28.159 1.00 98.00 124 LYS A CA 1
ATOM 1000 C C . LYS A 1 124 ? -15.159 0.574 29.595 1.00 98.00 124 LYS A C 1
ATOM 1002 O O . LYS A 1 124 ? -16.338 0.553 29.925 1.00 98.00 124 LYS A O 1
ATOM 1007 N N . MET A 1 125 ? -14.167 0.289 30.440 1.00 97.19 125 MET A N 1
ATOM 1008 C CA . MET A 1 125 ? -14.399 -0.061 31.845 1.00 97.19 125 MET A CA 1
ATOM 1009 C C . MET A 1 125 ? -15.081 1.082 32.601 1.00 97.19 125 MET A C 1
ATOM 1011 O O . MET A 1 125 ? -16.039 0.842 33.332 1.00 97.19 125 MET A O 1
ATOM 1015 N N . GLU A 1 126 ? -14.639 2.323 32.392 1.00 97.56 126 GLU A N 1
ATOM 1016 C CA . GLU A 1 126 ? -15.265 3.514 32.973 1.00 97.56 126 GLU A CA 1
ATOM 1017 C C . GLU A 1 126 ? -16.732 3.642 32.543 1.00 97.56 126 GLU A C 1
ATOM 1019 O O . GLU A 1 126 ? -17.622 3.839 33.375 1.00 97.56 126 GLU A O 1
ATOM 1024 N N . PHE A 1 127 ? -17.008 3.470 31.249 1.00 97.81 127 PHE A N 1
ATOM 1025 C CA . PHE A 1 127 ? -18.366 3.511 30.718 1.00 97.81 127 PHE A CA 1
ATOM 1026 C C . PHE A 1 127 ? -19.251 2.391 31.285 1.00 97.81 127 PHE A C 1
ATOM 1028 O O . PHE A 1 127 ? -20.372 2.656 31.722 1.00 97.81 127 PHE A O 1
ATOM 1035 N N . ASP A 1 128 ? -18.743 1.160 31.347 1.00 97.06 128 ASP A N 1
ATOM 1036 C CA . ASP A 1 128 ? -19.466 0.001 31.879 1.00 97.06 128 ASP A CA 1
ATOM 1037 C C . ASP A 1 128 ? -19.835 0.208 33.363 1.00 97.06 128 ASP A C 1
ATOM 1039 O O . ASP A 1 128 ? -20.962 -0.089 33.775 1.00 97.06 128 ASP A O 1
ATOM 1043 N N . VAL A 1 129 ? -18.939 0.806 34.160 1.00 97.81 129 VAL A N 1
ATOM 1044 C CA . VAL A 1 129 ? -19.210 1.194 35.557 1.00 97.81 129 VAL A CA 1
ATOM 1045 C C . VAL A 1 129 ? -20.325 2.243 35.639 1.00 97.81 129 VAL A C 1
ATOM 1047 O O . VAL A 1 129 ? -21.243 2.113 36.457 1.00 97.81 129 VAL A O 1
ATOM 1050 N N . HIS A 1 130 ? -20.298 3.266 34.780 1.00 96.81 130 HIS A N 1
ATO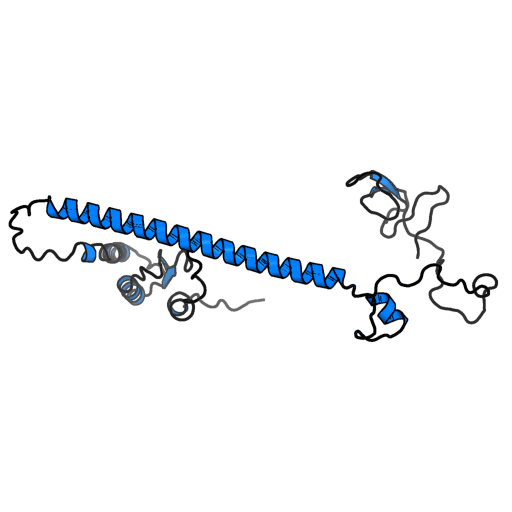M 1051 C CA . HIS A 1 130 ? -21.355 4.280 34.729 1.00 96.81 130 HIS A CA 1
ATOM 1052 C C . HIS A 1 130 ? -22.720 3.689 34.356 1.00 96.81 130 HIS A C 1
ATOM 1054 O O . HIS A 1 130 ? -23.728 4.037 34.978 1.00 96.81 130 HIS A O 1
ATOM 1060 N N . ILE A 1 131 ? -22.770 2.772 33.389 1.00 97.81 131 ILE A N 1
ATOM 1061 C CA . ILE A 1 131 ? -24.000 2.075 32.999 1.00 97.81 131 ILE A CA 1
ATOM 1062 C C . ILE A 1 131 ? -24.524 1.206 34.144 1.00 97.81 131 ILE A C 1
ATOM 1064 O O . ILE A 1 131 ? -25.715 1.267 34.453 1.00 97.81 131 ILE A O 1
ATOM 1068 N N . ALA A 1 132 ? -23.657 0.456 34.829 1.00 97.19 132 ALA A N 1
ATOM 1069 C CA . ALA A 1 132 ? -24.052 -0.361 35.976 1.00 97.19 132 ALA A CA 1
ATOM 1070 C C . ALA A 1 132 ? -24.698 0.481 37.090 1.00 97.19 132 ALA A C 1
ATOM 1072 O O . ALA A 1 132 ? -25.721 0.079 37.651 1.00 97.19 132 ALA A O 1
ATOM 1073 N N . LYS A 1 133 ? -24.158 1.679 37.357 1.00 97.88 133 LYS A N 1
ATOM 1074 C CA . LYS A 1 133 ? -24.742 2.645 38.300 1.00 97.88 133 LYS A CA 1
ATOM 1075 C C . LYS A 1 133 ? -26.127 3.131 37.856 1.00 97.88 133 LYS A C 1
ATOM 1077 O O . LYS A 1 133 ? -27.045 3.172 38.667 1.00 97.88 133 LYS A O 1
ATOM 1082 N N . ARG A 1 134 ? -26.318 3.462 36.575 1.00 97.88 134 ARG A N 1
ATOM 1083 C CA . ARG A 1 134 ? -27.638 3.873 36.053 1.00 97.88 134 ARG A CA 1
ATOM 1084 C C . ARG A 1 134 ? -28.674 2.760 36.167 1.00 97.88 134 ARG A C 1
ATOM 1086 O O . ARG A 1 134 ? -29.786 2.994 36.628 1.00 97.88 134 ARG A O 1
ATOM 1093 N N . VAL A 1 135 ? -28.287 1.536 35.820 1.00 97.75 135 VAL A N 1
ATOM 1094 C CA . VAL A 1 135 ? -29.169 0.369 35.914 1.00 97.75 135 VAL A CA 1
ATOM 1095 C C . VAL A 1 135 ? -29.563 0.083 37.365 1.00 97.75 135 VAL A C 1
ATOM 1097 O O . VAL A 1 135 ? -30.714 -0.278 37.613 1.00 97.75 135 VAL A O 1
ATOM 1100 N N . SER A 1 136 ? -28.654 0.230 38.335 1.00 95.56 136 SER A N 1
ATOM 1101 C CA . SER A 1 136 ? -28.991 0.035 39.751 1.00 95.56 136 SER A CA 1
ATOM 1102 C C . SER A 1 136 ? -29.908 1.138 40.288 1.00 95.56 136 SER A C 1
ATOM 1104 O O . SER A 1 136 ? -30.878 0.823 40.978 1.00 95.56 136 SER A O 1
ATOM 1106 N N . GLU A 1 137 ? -29.673 2.399 39.909 1.00 97.19 137 GLU A N 1
ATOM 1107 C CA . GLU A 1 137 ? -30.558 3.532 40.212 1.00 97.19 137 GLU A CA 1
ATOM 1108 C C . GLU A 1 137 ? -31.974 3.297 39.664 1.00 97.19 137 GLU A C 1
ATOM 1110 O O . GLU A 1 137 ? -32.955 3.441 40.392 1.00 97.19 137 GLU A O 1
ATOM 1115 N N . ASP A 1 138 ? -32.104 2.892 38.401 1.00 96.69 138 ASP A N 1
ATOM 1116 C CA . ASP A 1 138 ? -33.409 2.670 37.774 1.00 96.69 138 ASP A CA 1
ATOM 1117 C C . ASP A 1 138 ? -34.126 1.442 38.343 1.00 96.69 138 ASP A C 1
ATOM 1119 O O . ASP A 1 138 ? -35.334 1.492 38.582 1.00 96.69 138 ASP A O 1
ATOM 1123 N N . LYS A 1 139 ? -33.394 0.366 38.666 1.00 96.44 139 LYS A N 1
ATOM 1124 C CA . LYS A 1 139 ? -33.945 -0.778 39.412 1.00 96.44 139 LYS A CA 1
ATOM 1125 C C . LYS A 1 139 ? -34.477 -0.353 40.780 1.00 96.44 139 LYS A C 1
ATOM 1127 O O . LYS A 1 139 ? -35.568 -0.781 41.152 1.00 96.44 139 LYS A O 1
ATOM 1132 N N . ALA A 1 140 ? -33.753 0.500 41.507 1.00 95.38 140 ALA A N 1
ATOM 1133 C CA . ALA A 1 140 ? -34.189 1.012 42.803 1.00 95.38 140 ALA A CA 1
ATOM 1134 C C . ALA A 1 140 ? -35.442 1.896 42.681 1.00 95.38 140 ALA A C 1
ATOM 1136 O O . ALA A 1 140 ? -36.389 1.723 43.448 1.00 95.38 140 ALA A O 1
ATOM 1137 N N . LYS A 1 141 ? -35.507 2.780 41.674 1.00 96.06 141 LYS A N 1
ATOM 1138 C CA . LYS A 1 141 ? -36.705 3.590 41.385 1.00 96.06 141 LYS A CA 1
ATOM 1139 C C . LYS A 1 141 ? -37.910 2.717 41.049 1.00 96.06 141 LYS A C 1
ATOM 1141 O O . LYS A 1 141 ? -38.983 2.915 41.609 1.00 96.06 141 LYS A O 1
ATOM 1146 N N . LEU A 1 142 ? -37.740 1.733 40.164 1.00 93.06 142 LEU A N 1
ATOM 1147 C CA . LEU A 1 142 ? -38.805 0.799 39.794 1.00 93.06 142 LEU A CA 1
ATOM 1148 C C . LEU A 1 142 ? -39.286 -0.013 41.000 1.00 93.06 142 LEU A C 1
ATOM 1150 O O . LEU A 1 142 ? -40.487 -0.226 41.142 1.00 93.06 142 LEU A O 1
ATOM 1154 N N . ALA A 1 143 ? -38.377 -0.442 41.878 1.00 92.00 143 ALA A N 1
ATOM 1155 C CA . ALA A 1 143 ? -38.734 -1.120 43.120 1.00 92.00 143 ALA A CA 1
ATOM 1156 C C . ALA A 1 143 ? -39.540 -0.205 44.057 1.00 92.00 143 ALA A C 1
ATOM 1158 O O . ALA A 1 143 ? -40.556 -0.641 44.592 1.00 92.00 143 ALA A O 1
ATOM 1159 N N . ALA A 1 144 ? -39.155 1.067 44.195 1.00 93.38 144 ALA A N 1
ATOM 1160 C CA . ALA A 1 144 ? -39.892 2.047 44.992 1.00 93.38 144 ALA A CA 1
ATOM 1161 C C . ALA A 1 144 ? -41.297 2.331 44.428 1.00 93.38 144 ALA A C 1
ATOM 1163 O O . ALA A 1 144 ? -42.264 2.369 45.186 1.00 93.38 144 ALA A O 1
ATOM 1164 N N . VAL A 1 145 ? -41.435 2.462 43.102 1.00 91.00 145 VAL A N 1
ATOM 1165 C CA . VAL A 1 145 ? -42.741 2.621 42.433 1.00 91.00 145 VAL A CA 1
ATOM 1166 C C . VAL A 1 145 ? -43.609 1.376 42.620 1.00 91.00 145 VAL A C 1
ATOM 1168 O O . VAL A 1 145 ? -44.789 1.490 42.933 1.00 91.00 145 VAL A O 1
ATOM 1171 N N . LYS A 1 146 ? -43.040 0.174 42.478 1.00 89.06 146 LYS A N 1
ATOM 1172 C CA . LYS A 1 146 ? -43.771 -1.076 42.736 1.00 89.06 146 LYS A CA 1
ATOM 1173 C C . LYS A 1 146 ? -44.214 -1.199 44.194 1.00 89.06 146 LYS A C 1
ATOM 1175 O O . LYS A 1 146 ? -45.299 -1.705 44.439 1.00 89.06 146 LYS A O 1
ATOM 1180 N N . ALA A 1 147 ? -43.402 -0.738 45.144 1.00 87.44 147 ALA A N 1
ATOM 1181 C CA . ALA A 1 147 ? -43.747 -0.755 46.563 1.00 87.44 147 ALA A CA 1
ATOM 1182 C C . ALA A 1 147 ? -44.842 0.266 46.927 1.00 87.44 147 ALA A C 1
ATOM 1184 O O . ALA A 1 147 ? -45.631 0.010 47.833 1.00 87.44 147 ALA A O 1
ATOM 1185 N N . SER A 1 148 ? -44.911 1.410 46.235 1.00 83.38 148 SER A N 1
ATOM 1186 C CA . SER A 1 148 ? -45.954 2.423 46.460 1.00 83.38 148 SER A CA 1
ATOM 1187 C C . SER A 1 148 ? -47.285 2.089 45.780 1.00 83.38 148 SER A C 1
ATOM 1189 O O . SER A 1 148 ? -48.337 2.569 46.212 1.00 83.38 148 SER A O 1
ATOM 1191 N N . GLN A 1 149 ? -47.271 1.242 44.748 1.00 84.06 149 GLN A N 1
ATOM 1192 C CA . GLN A 1 149 ? -48.483 0.701 44.143 1.00 84.06 149 GLN A CA 1
ATOM 1193 C C . GLN A 1 149 ? -49.174 -0.263 45.117 1.00 84.06 149 GLN A C 1
ATOM 1195 O O . GLN A 1 149 ? -48.681 -1.351 45.408 1.00 84.06 149 GLN A O 1
ATOM 1200 N N . LYS A 1 150 ? -50.355 0.123 45.616 1.00 66.31 150 LYS A N 1
ATOM 1201 C CA . LYS A 1 150 ? -51.213 -0.796 46.376 1.00 66.31 150 LYS A CA 1
ATOM 1202 C C . LYS A 1 150 ? -51.656 -1.948 45.465 1.00 66.31 150 LYS A C 1
ATOM 1204 O O . LYS A 1 150 ? -52.023 -1.680 44.319 1.00 66.31 150 LYS A O 1
ATOM 1209 N N . PRO A 1 151 ? -51.691 -3.201 45.954 1.00 62.72 151 PRO A N 1
ATOM 1210 C CA . PRO A 1 151 ? -52.282 -4.292 45.194 1.00 62.72 151 PRO A CA 1
ATOM 1211 C C . PRO A 1 151 ? -53.745 -3.938 44.916 1.00 62.72 151 PRO A C 1
ATOM 1213 O O . PRO A 1 151 ? -54.542 -3.764 45.841 1.00 62.72 151 PRO A O 1
ATOM 1216 N N . SER A 1 152 ? -54.099 -3.775 43.642 1.00 53.47 152 SER A N 1
ATOM 1217 C CA . SER A 1 152 ? -55.491 -3.583 43.254 1.00 53.47 152 SER A CA 1
ATOM 1218 C C . SER A 1 152 ? -56.257 -4.853 43.612 1.00 53.47 152 SER A C 1
ATOM 1220 O O . SER A 1 152 ? -55.935 -5.930 43.114 1.00 53.47 152 SER A O 1
ATOM 1222 N N . SER A 1 153 ? -57.278 -4.735 44.457 1.00 49.38 153 SER A N 1
ATOM 1223 C CA . SER A 1 153 ? -58.110 -5.839 44.954 1.00 49.38 153 SER A CA 1
ATOM 1224 C C . SER A 1 153 ? -59.076 -6.414 43.911 1.00 49.38 153 SER A C 1
ATOM 1226 O O . SER A 1 153 ? -60.088 -7.024 44.263 1.00 49.38 153 SER A O 1
ATOM 1228 N N . HIS A 1 154 ? -58.797 -6.240 42.618 1.00 51.31 154 HIS A N 1
ATOM 1229 C CA . HIS A 1 154 ? -59.571 -6.907 41.587 1.00 51.31 154 HIS A CA 1
ATOM 1230 C C . HIS A 1 154 ? -59.346 -8.410 41.705 1.00 51.31 154 HIS A C 1
ATOM 1232 O O . HIS A 1 154 ? -58.293 -8.934 41.352 1.00 51.31 154 HIS A O 1
ATOM 1238 N N . LYS A 1 155 ? -60.365 -9.092 42.240 1.00 42.84 155 LYS A N 1
ATOM 1239 C CA . LYS A 1 155 ? -60.524 -10.538 42.152 1.00 42.84 155 LYS A CA 1
ATOM 1240 C C . LYS A 1 155 ? -60.562 -10.886 40.666 1.00 42.84 155 LYS A C 1
ATOM 1242 O O . LYS A 1 155 ? -61.631 -10.892 40.061 1.00 42.84 155 LYS A O 1
ATOM 1247 N N . SER A 1 156 ? -59.409 -11.155 40.062 1.00 44.78 156 SER A N 1
ATOM 1248 C CA . SER A 1 156 ? -59.388 -11.910 38.821 1.00 44.78 156 SER A CA 1
ATOM 1249 C C . SER A 1 156 ? -59.890 -13.294 39.193 1.00 44.78 156 SER A C 1
ATOM 1251 O O . SER A 1 156 ? -59.170 -14.092 39.796 1.00 44.78 156 SER A O 1
ATOM 1253 N N . GLY A 1 157 ? -61.164 -13.552 38.897 1.00 41.56 157 GLY A N 1
ATOM 1254 C CA . GLY A 1 157 ? -61.644 -14.916 38.788 1.00 41.56 157 GLY A CA 1
ATOM 1255 C C . GLY A 1 157 ? -60.629 -15.694 37.959 1.00 41.56 157 GLY A C 1
ATOM 1256 O O . GLY A 1 157 ? -60.102 -15.169 36.976 1.00 41.56 157 GLY A O 1
ATOM 1257 N N . SER A 1 158 ? -60.325 -16.910 38.400 1.00 38.94 158 SER A N 1
ATOM 1258 C CA . SER A 1 158 ? -59.555 -17.892 37.647 1.00 38.94 158 SER A CA 1
ATOM 1259 C C . SER A 1 158 ? -60.316 -18.243 36.369 1.00 38.94 158 SER A C 1
ATOM 1261 O O . SER A 1 158 ? -60.925 -19.301 36.248 1.00 38.94 158 SER A O 1
ATOM 1263 N N . TRP A 1 159 ? -60.316 -17.339 35.404 1.00 33.44 159 TRP A N 1
ATOM 1264 C CA . TRP A 1 159 ? -60.498 -17.710 34.025 1.00 33.44 159 TRP A CA 1
ATOM 1265 C C . TRP A 1 159 ? -59.126 -18.192 33.591 1.00 33.44 159 TRP A C 1
ATOM 1267 O O . TRP A 1 159 ? -58.169 -17.416 33.574 1.00 33.44 159 TRP A O 1
ATOM 1277 N N . ALA A 1 160 ? -59.024 -19.486 33.301 1.00 37.88 160 ALA A N 1
ATOM 1278 C CA . ALA A 1 160 ? -57.919 -20.038 32.540 1.00 37.88 160 ALA A CA 1
ATOM 1279 C C . ALA A 1 160 ? -57.944 -19.390 31.147 1.00 37.88 160 ALA A C 1
ATOM 1281 O O . ALA A 1 160 ? -58.413 -19.976 30.179 1.00 37.88 160 ALA A O 1
ATOM 1282 N N . PHE A 1 161 ? -57.510 -18.135 31.056 1.00 35.31 161 PHE A N 1
ATOM 1283 C CA . PHE A 1 161 ? -57.145 -17.520 29.798 1.00 35.31 161 PHE A CA 1
ATOM 1284 C C . PHE A 1 161 ? -55.765 -18.078 29.463 1.00 35.31 161 PHE A C 1
ATOM 1286 O O . PHE A 1 161 ? -54.816 -17.824 30.214 1.00 35.31 161 PHE A O 1
ATOM 1293 N N . PRO A 1 162 ? -55.630 -18.857 28.375 1.00 41.12 162 PRO A N 1
ATOM 1294 C CA . PRO A 1 162 ? -54.319 -19.215 27.869 1.00 41.12 162 PRO A CA 1
ATOM 1295 C C . PRO A 1 162 ? -53.553 -17.913 27.667 1.00 41.12 162 PRO A C 1
ATOM 1297 O O . PRO A 1 162 ? -54.123 -16.928 27.187 1.00 41.12 162 PRO A O 1
ATOM 1300 N N . SER A 1 163 ? -52.293 -17.890 28.096 1.00 41.75 163 SER A N 1
ATOM 1301 C CA . SER A 1 163 ? -51.435 -16.716 27.996 1.00 41.75 163 SER A CA 1
ATOM 1302 C C . SER A 1 163 ? -51.600 -16.063 26.619 1.00 41.75 163 SER A C 1
ATOM 1304 O O . SER A 1 163 ? -51.570 -16.730 25.589 1.00 41.75 163 SER A O 1
ATOM 1306 N N . LEU A 1 164 ? -51.768 -14.741 26.573 1.00 39.75 164 LEU A N 1
ATOM 1307 C CA . LEU A 1 164 ? -51.807 -13.982 25.313 1.00 39.75 164 LEU A CA 1
ATOM 1308 C C . LEU A 1 164 ? -50.529 -14.175 24.468 1.00 39.75 164 LEU A C 1
ATOM 1310 O O . LEU A 1 164 ? -50.526 -13.899 23.275 1.00 39.75 164 LEU A O 1
ATOM 1314 N N . TRP A 1 165 ? -49.470 -14.733 25.059 1.00 38.34 165 TRP A N 1
ATOM 1315 C CA . TRP A 1 165 ? -48.276 -15.216 24.363 1.00 38.34 165 TRP A CA 1
ATOM 1316 C C . TRP A 1 165 ? -48.502 -16.500 23.543 1.00 38.34 165 TRP A C 1
ATOM 1318 O O . TRP A 1 165 ? -47.840 -16.707 22.531 1.00 38.34 165 TRP A O 1
ATOM 1328 N N . SER A 1 166 ? -49.485 -17.324 23.914 1.00 38.88 166 SER A N 1
ATOM 1329 C CA . SER A 1 166 ? -49.960 -18.462 23.119 1.00 38.88 166 SER A CA 1
ATOM 1330 C C . SER A 1 166 ? -50.857 -18.038 21.949 1.00 38.88 166 SER A C 1
ATOM 1332 O O . SER A 1 166 ? -50.962 -18.783 20.982 1.00 38.88 166 SER A O 1
ATOM 1334 N N . TYR A 1 167 ? -51.489 -16.859 22.006 1.00 43.91 167 TYR A N 1
ATOM 1335 C CA . TYR A 1 167 ? -52.333 -16.336 20.918 1.00 43.91 167 TYR A CA 1
ATOM 1336 C C . TYR A 1 167 ? -51.575 -15.461 19.911 1.00 43.91 167 TYR A C 1
ATOM 1338 O O . TYR A 1 167 ? -52.048 -15.264 18.794 1.00 43.91 167 TYR A O 1
ATOM 1346 N N . LEU A 1 168 ? -50.378 -14.983 20.264 1.00 46.03 168 LEU A N 1
ATOM 1347 C CA . LEU A 1 168 ? -49.506 -14.199 19.378 1.00 46.03 168 LEU A CA 1
ATOM 1348 C C . LEU A 1 168 ? -48.478 -15.037 18.604 1.00 46.03 168 LEU A C 1
ATOM 1350 O O . LEU A 1 168 ? -47.670 -14.482 17.862 1.00 46.03 168 LEU A O 1
ATOM 1354 N N . THR A 1 169 ? -48.562 -16.366 18.688 1.00 48.22 169 THR A N 1
ATOM 1355 C CA . THR A 1 169 ? -47.788 -17.264 17.827 1.00 48.22 169 THR A CA 1
ATOM 1356 C C . THR A 1 169 ? -48.716 -18.295 17.177 1.00 48.22 169 THR A C 1
ATOM 1358 O O . THR A 1 169 ? -49.032 -19.325 17.755 1.00 48.22 169 THR A O 1
ATOM 1361 N N . ILE A 1 170 ? -49.109 -18.005 15.930 1.00 54.50 170 ILE A N 1
ATOM 1362 C CA . ILE A 1 170 ? -49.433 -18.995 14.885 1.00 54.50 170 ILE A CA 1
ATOM 1363 C C . ILE A 1 170 ? -50.744 -19.796 15.099 1.00 54.50 170 ILE A C 1
ATOM 1365 O O . ILE A 1 170 ? -50.713 -21.013 15.268 1.00 54.50 170 ILE A O 1
ATOM 1369 N N . PRO A 1 171 ? -51.918 -19.145 14.982 1.00 52.38 171 PRO A N 1
ATOM 1370 C CA . PRO A 1 171 ? -53.062 -19.811 14.346 1.00 52.38 171 PRO A CA 1
ATOM 1371 C C . PRO A 1 171 ? -53.626 -19.067 13.123 1.00 52.38 171 PRO A C 1
ATOM 1373 O O . PRO A 1 171 ? -54.359 -19.674 12.348 1.00 52.38 171 PRO A O 1
ATOM 1376 N N . CYS A 1 172 ? -53.294 -17.787 12.896 1.00 57.00 172 CYS A N 1
ATOM 1377 C CA . CYS A 1 172 ? -53.887 -17.037 11.777 1.00 57.00 172 CYS A CA 1
ATOM 1378 C C . CYS A 1 172 ? -53.348 -17.467 10.405 1.00 57.00 172 CYS A C 1
ATOM 1380 O O . CYS A 1 172 ? -54.125 -17.574 9.464 1.00 57.00 172 CYS A O 1
ATOM 1382 N N . CYS A 1 173 ? -52.049 -17.766 10.288 1.00 64.81 173 CYS A N 1
ATOM 1383 C CA . CYS A 1 173 ? -51.446 -18.106 8.999 1.00 64.81 173 CYS A CA 1
ATOM 1384 C C . CYS A 1 173 ? -51.960 -19.445 8.455 1.00 64.81 173 CYS A C 1
ATOM 1386 O O . CYS A 1 173 ? -52.251 -19.535 7.271 1.00 64.81 173 CYS A O 1
ATOM 1388 N N . ILE A 1 174 ? -52.110 -20.463 9.312 1.00 75.19 174 ILE A N 1
ATOM 1389 C CA . ILE A 1 174 ? -52.617 -21.781 8.894 1.00 75.19 174 ILE A CA 1
ATOM 1390 C C . ILE A 1 174 ? -54.077 -21.658 8.447 1.00 75.19 174 ILE A C 1
ATOM 1392 O O . ILE A 1 174 ? -54.399 -22.069 7.340 1.00 75.19 174 ILE A O 1
ATOM 1396 N N . LYS A 1 175 ? -54.924 -20.981 9.235 1.00 77.50 175 LYS A N 1
ATOM 1397 C CA . LYS A 1 175 ? -56.331 -20.748 8.871 1.00 77.50 175 LYS A CA 1
ATOM 1398 C C . LYS A 1 175 ? -56.496 -19.964 7.570 1.00 77.50 175 LYS A C 1
ATOM 1400 O O . LYS A 1 175 ? -57.374 -20.270 6.775 1.00 77.50 175 LYS A O 1
ATOM 1405 N N . PHE A 1 176 ? -55.633 -18.977 7.341 1.00 78.75 176 PHE A N 1
ATOM 1406 C CA . PHE A 1 176 ? -55.619 -18.218 6.094 1.00 78.75 176 PHE A CA 1
ATOM 1407 C C . PHE A 1 176 ? -55.235 -19.095 4.892 1.00 78.75 176 PHE A C 1
ATOM 1409 O O . PHE A 1 176 ? -55.839 -18.985 3.829 1.00 78.75 176 PHE A O 1
ATOM 1416 N N . PHE A 1 177 ? -54.270 -20.006 5.059 1.00 79.38 177 PHE A N 1
ATOM 1417 C CA . PHE A 1 177 ? -53.920 -20.969 4.013 1.00 79.38 177 PHE A CA 1
ATOM 1418 C C . PHE A 1 177 ? -55.016 -22.010 3.771 1.00 79.38 177 PHE A C 1
ATOM 1420 O O . PHE A 1 177 ? -55.270 -22.323 2.615 1.00 79.38 177 PHE A O 1
ATOM 1427 N N . GLU A 1 178 ? -55.687 -22.513 4.807 1.00 83.38 178 GLU A N 1
ATOM 1428 C CA . GLU A 1 178 ? -56.844 -23.411 4.662 1.00 83.38 178 GLU A CA 1
ATOM 1429 C C . GLU A 1 178 ? -57.966 -22.745 3.847 1.00 83.38 178 GLU A C 1
ATOM 1431 O O . GLU A 1 178 ? -58.516 -23.350 2.927 1.00 83.38 178 GLU A O 1
ATOM 1436 N N . GLU A 1 179 ? -58.256 -21.469 4.115 1.00 85.62 179 GLU A N 1
ATOM 1437 C CA . GLU A 1 179 ? -59.257 -20.694 3.375 1.00 85.62 179 GLU A CA 1
ATOM 1438 C C . GLU A 1 179 ? -58.851 -20.479 1.905 1.00 85.62 179 GLU A C 1
ATOM 1440 O O . GLU A 1 179 ? -59.654 -20.705 0.993 1.00 85.62 179 GLU A O 1
ATOM 1445 N N . ILE A 1 180 ? -57.586 -20.134 1.641 1.00 83.69 180 ILE A N 1
ATOM 1446 C CA . ILE A 1 180 ? -57.070 -19.983 0.272 1.00 83.69 180 ILE A CA 1
ATOM 1447 C C . ILE A 1 180 ? -57.097 -21.315 -0.477 1.00 83.69 180 ILE A C 1
ATOM 1449 O O . ILE A 1 180 ? -57.583 -21.368 -1.603 1.00 83.69 180 ILE A O 1
ATOM 1453 N N . LEU A 1 181 ? -56.600 -22.397 0.122 1.00 82.25 181 LEU A N 1
ATOM 1454 C CA . LEU A 1 181 ? -56.536 -23.706 -0.530 1.00 82.25 181 LEU A CA 1
ATOM 1455 C C . LEU A 1 181 ? -57.930 -24.291 -0.779 1.00 82.25 181 LEU A C 1
ATOM 1457 O O . LEU A 1 181 ? -58.116 -24.991 -1.769 1.00 82.25 181 LEU A O 1
ATOM 1461 N N . SER A 1 182 ? -58.928 -23.937 0.037 1.00 86.56 182 SER A N 1
ATOM 1462 C CA . SER A 1 182 ? -60.321 -24.335 -0.203 1.00 86.56 182 SER A CA 1
ATOM 1463 C C . SER A 1 182 ? -60.928 -23.719 -1.471 1.00 86.56 182 SER A C 1
ATOM 1465 O O . SER A 1 182 ? -61.829 -24.300 -2.075 1.00 86.56 182 SER A O 1
ATOM 1467 N N . THR A 1 183 ? -60.432 -22.551 -1.895 1.00 87.12 183 THR A N 1
ATOM 1468 C CA . THR A 1 183 ? -60.930 -21.815 -3.070 1.00 87.12 183 THR A CA 1
ATOM 1469 C C . THR A 1 183 ? -59.990 -21.894 -4.275 1.00 87.12 183 THR A C 1
ATOM 1471 O O . THR A 1 183 ? -60.413 -21.671 -5.414 1.00 87.12 183 THR A O 1
ATOM 1474 N N . ALA A 1 184 ? -58.717 -22.220 -4.056 1.00 83.81 184 ALA A N 1
ATOM 1475 C CA . ALA A 1 184 ? -57.694 -22.244 -5.089 1.00 83.81 184 ALA A CA 1
ATOM 1476 C C . ALA A 1 184 ? -57.829 -23.468 -6.008 1.00 83.81 184 ALA A C 1
ATOM 1478 O O . ALA A 1 184 ? -57.829 -24.613 -5.572 1.00 83.81 184 ALA A O 1
ATOM 1479 N N . LYS A 1 185 ? -57.862 -23.226 -7.325 1.00 82.44 185 LYS A N 1
ATOM 1480 C CA . LYS A 1 185 ? -57.825 -24.291 -8.349 1.00 82.44 185 LYS A CA 1
ATOM 1481 C C . LYS A 1 185 ? -56.431 -24.887 -8.569 1.00 82.44 185 LYS A C 1
ATOM 1483 O O . LYS A 1 185 ? -56.320 -25.970 -9.131 1.00 82.44 185 LYS A O 1
ATOM 1488 N N . VAL A 1 186 ? -55.380 -24.159 -8.195 1.00 83.75 186 VAL A N 1
ATOM 1489 C CA . VAL A 1 186 ? -53.977 -24.547 -8.384 1.00 83.75 186 VAL A CA 1
ATOM 1490 C C . VAL A 1 186 ? -53.248 -24.301 -7.073 1.00 83.75 186 VAL A C 1
ATOM 1492 O O . VAL A 1 186 ? -53.302 -23.190 -6.543 1.00 83.75 186 VAL A O 1
ATOM 1495 N N . THR A 1 187 ? -52.576 -25.326 -6.554 1.00 78.56 187 THR A N 1
ATOM 1496 C CA . THR A 1 187 ? -51.774 -25.211 -5.337 1.00 78.56 187 THR A CA 1
ATOM 1497 C C . THR A 1 187 ? -50.443 -24.516 -5.650 1.00 78.56 187 THR A C 1
ATOM 1499 O O . THR A 1 187 ? -49.794 -24.833 -6.652 1.00 78.56 187 THR A O 1
ATOM 1502 N N . PRO A 1 188 ? -50.021 -23.525 -4.844 1.00 82.44 188 PRO A N 1
ATOM 1503 C CA . PRO A 1 188 ? -48.751 -22.850 -5.067 1.00 82.44 188 PRO A CA 1
ATOM 1504 C C . PRO A 1 188 ? -47.586 -23.791 -4.744 1.00 82.44 188 PRO A C 1
ATOM 1506 O O . PRO A 1 188 ? -47.568 -24.433 -3.701 1.00 82.44 188 PRO A O 1
ATOM 1509 N N . THR A 1 189 ? -46.576 -23.840 -5.612 1.00 83.81 189 THR A N 1
ATOM 1510 C CA . THR A 1 189 ? -45.389 -24.690 -5.410 1.00 83.81 189 THR A CA 1
ATOM 1511 C C . THR A 1 189 ? -44.466 -24.162 -4.309 1.00 83.81 189 THR A C 1
ATOM 1513 O O . THR A 1 189 ? -43.796 -24.942 -3.635 1.00 83.81 189 THR A O 1
ATOM 1516 N N . VAL A 1 190 ? -44.414 -22.837 -4.121 1.00 81.94 190 VAL A N 1
ATOM 1517 C CA . VAL A 1 190 ? -43.502 -22.169 -3.180 1.00 81.94 190 VAL A CA 1
ATOM 1518 C C . VAL A 1 190 ? -44.237 -21.073 -2.409 1.00 81.94 190 VAL A C 1
ATOM 1520 O O . VAL A 1 190 ? -45.013 -20.315 -2.987 1.00 81.94 190 VAL A O 1
ATOM 1523 N N . ASN A 1 191 ? -43.946 -20.955 -1.115 1.00 82.50 191 ASN A N 1
ATOM 1524 C CA . ASN A 1 191 ? -44.416 -19.896 -0.230 1.00 82.50 191 ASN A CA 1
ATOM 1525 C C . ASN A 1 191 ? -43.231 -19.093 0.331 1.00 82.50 191 ASN A C 1
ATOM 1527 O O . ASN A 1 191 ? -42.347 -19.664 0.973 1.00 82.50 191 ASN A O 1
ATOM 1531 N N . GLN A 1 192 ? -43.216 -17.777 0.106 1.00 80.25 192 GLN A N 1
ATOM 1532 C CA . GLN A 1 192 ? -42.166 -16.880 0.594 1.00 80.25 192 GLN A CA 1
ATOM 1533 C C . GLN A 1 192 ? -42.507 -16.351 1.995 1.00 80.25 192 GLN A C 1
ATOM 1535 O O . GLN A 1 192 ? -43.512 -15.671 2.181 1.00 80.25 192 GLN A O 1
ATOM 1540 N N . LEU A 1 193 ? -41.666 -16.657 2.984 1.00 73.06 193 LEU A N 1
ATOM 1541 C CA . LEU A 1 193 ? -41.877 -16.354 4.400 1.00 73.06 193 LEU A CA 1
ATOM 1542 C C . LEU A 1 193 ? -40.728 -15.518 4.985 1.00 73.06 193 LEU A C 1
ATOM 1544 O O . LEU A 1 193 ? -39.552 -15.762 4.707 1.00 73.06 193 LEU A O 1
ATOM 1548 N N . ASP A 1 194 ? -41.052 -14.589 5.885 1.00 68.62 194 ASP A N 1
ATOM 1549 C CA . ASP A 1 194 ? -40.064 -13.877 6.706 1.00 68.62 194 ASP A CA 1
ATOM 1550 C C . ASP A 1 194 ? -39.641 -14.746 7.900 1.00 68.62 194 ASP A C 1
ATOM 1552 O O . ASP A 1 194 ? -40.208 -14.680 8.993 1.00 68.62 194 ASP A O 1
ATOM 1556 N N . ARG A 1 195 ? -38.638 -15.606 7.684 1.00 63.31 195 ARG A N 1
ATOM 1557 C CA . ARG A 1 195 ? -38.083 -16.495 8.718 1.00 63.31 195 ARG A CA 1
ATOM 1558 C C . ARG A 1 195 ? -36.802 -15.919 9.318 1.00 63.31 195 ARG A C 1
ATOM 1560 O O . ARG A 1 195 ? -35.864 -15.597 8.597 1.00 63.31 195 ARG A O 1
ATOM 1567 N N . TYR A 1 196 ? -36.744 -15.879 10.651 1.00 63.53 196 TYR A N 1
ATOM 1568 C CA . TYR A 1 196 ? -35.573 -15.457 11.429 1.00 63.53 196 TYR A CA 1
ATOM 1569 C C . TYR A 1 196 ? -35.141 -16.552 12.409 1.00 63.53 196 TYR A C 1
ATOM 1571 O O . TYR A 1 196 ? -35.970 -17.331 12.879 1.00 63.53 196 TYR A O 1
ATOM 1579 N N . LEU A 1 197 ? -33.859 -16.563 12.794 1.00 65.06 197 LEU A N 1
ATOM 1580 C CA . LEU A 1 197 ? -33.294 -17.542 13.739 1.00 65.06 197 LEU A CA 1
ATOM 1581 C C . LEU A 1 197 ? -34.043 -17.588 15.086 1.00 65.06 197 LEU A C 1
ATOM 1583 O O . LEU A 1 197 ? -34.149 -18.640 15.705 1.00 65.06 197 LEU A O 1
ATOM 1587 N N . HIS A 1 198 ? -34.596 -16.454 15.519 1.00 61.50 198 HIS A N 1
ATOM 1588 C CA . HIS A 1 198 ? -35.348 -16.338 16.772 1.00 61.50 198 HIS A CA 1
ATOM 1589 C C . HIS A 1 198 ? -36.854 -16.625 16.632 1.00 61.50 198 HIS A C 1
ATOM 1591 O O . HIS A 1 198 ? -37.545 -16.696 17.644 1.00 61.50 198 HIS A O 1
ATOM 1597 N N . ASN A 1 199 ? -37.372 -16.796 15.410 1.00 65.50 199 ASN A N 1
ATOM 1598 C CA . ASN A 1 199 ? -38.780 -17.107 15.151 1.00 65.50 199 ASN A CA 1
ATOM 1599 C C . ASN A 1 199 ? -38.912 -18.109 13.982 1.00 65.50 199 ASN A C 1
ATOM 1601 O O . ASN A 1 199 ? -39.232 -17.714 12.858 1.00 65.50 199 ASN A O 1
ATOM 1605 N N . PRO A 1 200 ? -38.629 -19.405 14.221 1.00 68.06 200 PRO A N 1
ATOM 1606 C CA . PRO A 1 200 ? -38.529 -20.404 13.156 1.00 68.06 200 PRO A CA 1
ATOM 1607 C C . PRO A 1 200 ? -39.877 -20.895 12.600 1.00 68.06 200 PRO A C 1
ATOM 1609 O O . PRO A 1 200 ? -39.874 -21.511 11.538 1.00 68.06 200 PRO A O 1
ATOM 1612 N N . GLN A 1 201 ? -40.999 -20.633 13.289 1.00 71.44 201 GLN A N 1
ATOM 1613 C CA . GLN A 1 201 ? -42.368 -21.024 12.901 1.00 71.44 201 GLN A CA 1
ATOM 1614 C C . GLN A 1 201 ? -42.531 -22.513 12.509 1.00 71.44 201 GLN A C 1
ATOM 1616 O O . GLN A 1 201 ? -43.026 -22.846 11.434 1.00 71.44 201 GLN A O 1
ATOM 1621 N N . LEU A 1 202 ? -42.142 -23.429 13.407 1.00 79.50 202 LEU A N 1
ATOM 1622 C CA . LEU A 1 202 ? -42.091 -24.880 13.143 1.00 79.50 202 LEU A CA 1
ATOM 1623 C C . LEU A 1 202 ? -43.436 -25.498 12.710 1.00 79.50 202 LEU A C 1
ATOM 1625 O O . LEU A 1 202 ? -43.466 -26.312 11.790 1.00 79.50 202 LEU A O 1
ATOM 1629 N N . ASN A 1 203 ? -44.550 -25.079 13.319 1.00 81.38 203 ASN A N 1
ATOM 1630 C CA . ASN A 1 203 ? -45.881 -25.621 13.009 1.00 81.38 203 ASN A CA 1
ATOM 1631 C C . ASN A 1 203 ? -46.332 -25.293 11.575 1.00 81.38 203 ASN A C 1
ATOM 1633 O O . ASN A 1 203 ? -46.944 -26.126 10.913 1.00 81.38 203 ASN A O 1
ATOM 1637 N N . LEU A 1 204 ? -45.990 -24.100 11.075 1.00 80.12 204 LEU A N 1
ATOM 1638 C CA . LEU A 1 204 ? -46.309 -23.688 9.706 1.00 80.12 204 LEU A CA 1
ATOM 1639 C C . LEU A 1 204 ? -45.511 -24.508 8.682 1.00 80.12 204 LEU A C 1
ATOM 1641 O O . LEU A 1 204 ? -46.041 -24.882 7.643 1.00 80.12 204 LEU A O 1
ATOM 1645 N N . LEU A 1 205 ? -44.254 -24.838 8.989 1.00 81.00 205 LEU A N 1
ATOM 1646 C CA . LEU A 1 205 ? -43.422 -25.678 8.123 1.00 81.00 205 LEU A CA 1
ATOM 1647 C C . LEU A 1 205 ? -43.931 -27.115 8.048 1.00 81.00 205 LEU A C 1
ATOM 1649 O O . LEU A 1 205 ? -43.875 -27.716 6.980 1.00 81.00 205 LEU A O 1
ATOM 1653 N N . ALA A 1 206 ? -44.419 -27.661 9.163 1.00 82.44 206 ALA A N 1
ATOM 1654 C CA . ALA A 1 206 ? -45.030 -28.985 9.179 1.00 82.44 206 ALA A CA 1
ATOM 1655 C C . ALA A 1 206 ? -46.284 -29.033 8.287 1.00 82.44 206 ALA A C 1
ATOM 1657 O O . ALA A 1 206 ? -46.425 -29.965 7.500 1.00 82.44 206 ALA A O 1
ATOM 1658 N N . TYR A 1 207 ? -47.125 -27.994 8.346 1.00 84.38 207 TYR A N 1
ATOM 1659 C CA . TYR A 1 207 ? -48.321 -27.858 7.507 1.00 84.38 207 TYR A CA 1
ATOM 1660 C C . TYR A 1 207 ? -47.995 -27.667 6.014 1.00 84.38 207 TYR A C 1
ATOM 1662 O O . TYR A 1 207 ? -48.560 -28.327 5.149 1.00 84.38 207 TYR A O 1
ATOM 1670 N N . LEU A 1 208 ? -47.027 -26.810 5.676 1.00 84.94 208 LEU A N 1
ATOM 1671 C CA . LEU A 1 208 ? -46.623 -26.621 4.276 1.00 84.94 208 LEU A CA 1
ATOM 1672 C C . LEU A 1 208 ? -46.006 -27.897 3.682 1.00 84.94 208 LEU A C 1
ATOM 1674 O O . LEU A 1 208 ? -46.244 -28.206 2.518 1.00 84.94 208 LEU A O 1
ATOM 1678 N N . LYS A 1 209 ? -45.279 -28.680 4.491 1.00 84.81 209 LYS A N 1
ATOM 1679 C CA . LYS A 1 209 ? -44.765 -29.994 4.078 1.00 84.81 209 LYS A CA 1
ATOM 1680 C C . LYS A 1 209 ? -45.883 -31.004 3.802 1.00 84.81 209 LYS A C 1
ATOM 1682 O O . LYS A 1 209 ? -45.726 -31.784 2.868 1.00 84.81 209 LYS A O 1
ATOM 1687 N N . SER A 1 210 ? -46.981 -31.004 4.567 1.00 86.12 210 SER A N 1
ATOM 1688 C CA . SER A 1 210 ? -48.112 -31.912 4.303 1.00 86.12 210 SER A CA 1
ATOM 1689 C C . SER A 1 210 ? -48.871 -31.554 3.027 1.00 86.12 210 SER A C 1
ATOM 1691 O O . SER A 1 210 ? -49.294 -32.454 2.313 1.00 86.12 210 SER A O 1
ATOM 1693 N N . GLU A 1 211 ? -48.969 -30.265 2.702 1.00 83.62 211 GLU A N 1
ATOM 1694 C CA . GLU A 1 211 ? -49.606 -29.768 1.471 1.00 83.62 211 GLU A CA 1
ATOM 1695 C C . GLU A 1 211 ? -48.663 -29.752 0.247 1.00 83.62 211 GLU A C 1
ATOM 1697 O O . GLU A 1 211 ? -49.030 -29.271 -0.822 1.00 83.62 211 GLU A O 1
ATOM 1702 N N . VAL A 1 212 ? -47.436 -30.282 0.379 1.00 85.56 212 VAL A N 1
ATOM 1703 C CA . VAL A 1 212 ? -46.405 -30.320 -0.683 1.00 85.56 212 VAL A CA 1
ATOM 1704 C C . VAL A 1 212 ? -46.040 -28.914 -1.208 1.00 85.56 212 VAL A C 1
ATOM 1706 O O . VAL A 1 212 ? -45.762 -28.712 -2.389 1.00 85.56 212 VAL A O 1
ATOM 1709 N N . ILE A 1 213 ? -46.008 -27.919 -0.317 1.00 85.94 213 ILE A N 1
ATOM 1710 C CA . ILE A 1 213 ? -45.625 -26.531 -0.611 1.00 85.94 213 ILE A CA 1
ATOM 1711 C C . ILE A 1 213 ? -44.223 -26.266 -0.049 1.00 85.94 213 ILE A C 1
ATOM 1713 O O . ILE A 1 213 ? -43.972 -26.428 1.149 1.00 85.94 213 ILE A O 1
ATOM 1717 N N . ALA A 1 214 ? -43.292 -25.813 -0.889 1.00 82.50 214 ALA A N 1
ATOM 1718 C CA . ALA A 1 214 ? -41.940 -25.474 -0.450 1.00 82.50 214 ALA A CA 1
ATOM 1719 C C . ALA A 1 214 ? -41.912 -24.116 0.275 1.00 82.50 214 ALA A C 1
ATOM 1721 O O . ALA A 1 214 ? -42.451 -23.127 -0.214 1.00 82.50 214 ALA A O 1
ATOM 1722 N N . ALA A 1 215 ? -41.256 -24.035 1.435 1.00 79.19 215 ALA A N 1
ATOM 1723 C CA . ALA A 1 215 ? -41.103 -22.785 2.182 1.00 79.19 215 ALA A CA 1
ATOM 1724 C C . ALA A 1 215 ? -39.769 -22.099 1.840 1.00 79.19 215 ALA A C 1
ATOM 1726 O O . ALA A 1 215 ? -38.706 -22.645 2.130 1.00 79.19 215 ALA A O 1
ATOM 1727 N N . GLN A 1 216 ? -39.813 -20.886 1.287 1.00 76.06 216 GLN A N 1
ATOM 1728 C CA . GLN A 1 216 ? -38.638 -20.087 0.927 1.00 76.06 216 GLN A CA 1
ATOM 1729 C C . GLN A 1 216 ? -38.521 -18.860 1.840 1.00 76.06 216 GLN A C 1
ATOM 1731 O O . GLN A 1 216 ? -39.507 -18.172 2.075 1.00 76.06 216 GLN A O 1
ATOM 1736 N N . ALA A 1 217 ? -37.331 -18.565 2.369 1.00 72.44 217 ALA A N 1
ATOM 1737 C CA . ALA A 1 217 ? -37.122 -17.378 3.204 1.00 72.44 217 ALA A CA 1
ATOM 1738 C C . ALA A 1 217 ? -36.794 -16.133 2.356 1.00 72.44 217 ALA A C 1
ATOM 1740 O O . ALA A 1 217 ? -35.957 -16.222 1.458 1.00 72.44 217 ALA A O 1
ATOM 1741 N N . TYR A 1 218 ? -37.389 -14.971 2.665 1.00 63.25 218 TYR A N 1
ATOM 1742 C CA . TYR A 1 218 ? -37.132 -13.710 1.939 1.00 63.25 218 TYR A CA 1
ATOM 1743 C C . TYR A 1 218 ? -35.700 -13.175 2.159 1.00 63.25 218 TYR A C 1
ATOM 1745 O O . TYR A 1 218 ? -35.127 -12.527 1.286 1.00 63.25 218 TYR A O 1
ATOM 1753 N N . SER A 1 219 ? -35.082 -13.482 3.308 1.00 56.81 219 SER A N 1
ATOM 1754 C CA . SER A 1 219 ? -33.658 -13.230 3.566 1.00 56.81 219 SER A CA 1
ATOM 1755 C C . SER A 1 219 ? -33.146 -14.076 4.745 1.00 56.81 219 SER A C 1
ATOM 1757 O O . SER A 1 219 ? -33.421 -13.744 5.898 1.00 56.81 219 SER A O 1
ATOM 1759 N N . PRO A 1 220 ? -32.381 -15.157 4.511 1.00 52.34 220 PRO A N 1
ATOM 1760 C CA . PRO A 1 220 ? -31.928 -16.055 5.580 1.00 52.34 220 PRO A CA 1
ATOM 1761 C C . PRO A 1 220 ? -30.906 -15.427 6.548 1.00 52.34 220 PRO A C 1
ATOM 1763 O O . PRO A 1 220 ? -30.622 -16.014 7.590 1.00 52.34 220 PRO A O 1
ATOM 1766 N N . LEU A 1 221 ? -30.346 -14.253 6.226 1.00 52.69 221 LEU A N 1
ATOM 1767 C CA . LEU A 1 221 ? -29.254 -13.614 6.979 1.00 52.69 221 LEU A CA 1
ATOM 1768 C C . LEU A 1 221 ? -29.597 -12.221 7.538 1.00 52.69 221 LEU A C 1
ATOM 1770 O O . LEU A 1 221 ? -28.748 -11.596 8.171 1.00 52.69 221 LEU A O 1
ATOM 1774 N N . GLY A 1 222 ? -30.833 -11.741 7.355 1.00 49.06 222 GLY A N 1
ATOM 1775 C CA . GLY A 1 222 ? -31.239 -10.400 7.784 1.00 49.06 222 GLY A CA 1
ATOM 1776 C C . GLY A 1 222 ? -30.489 -9.264 7.058 1.00 49.06 222 GLY A C 1
ATOM 1777 O O . GLY A 1 222 ? -29.670 -9.508 6.168 1.00 49.06 222 GLY A O 1
ATOM 1778 N N . PRO A 1 223 ? -30.784 -7.992 7.379 1.00 46.97 223 PRO A N 1
ATOM 1779 C CA . PRO A 1 223 ? -30.072 -6.857 6.803 1.00 46.97 223 PRO A CA 1
ATOM 1780 C C . PRO A 1 223 ? -28.612 -6.851 7.273 1.00 46.97 223 PRO A C 1
ATOM 1782 O O . PRO A 1 223 ? -28.331 -6.909 8.468 1.00 46.97 223 PRO A O 1
ATOM 1785 N N . THR A 1 224 ? -27.677 -6.685 6.336 1.00 45.78 224 THR A N 1
ATOM 1786 C CA . THR A 1 224 ? -26.213 -6.716 6.543 1.00 45.78 224 THR A CA 1
ATOM 1787 C C . THR A 1 224 ? -25.658 -5.657 7.511 1.00 45.78 224 THR A C 1
ATOM 1789 O O . THR A 1 224 ? -24.453 -5.609 7.736 1.00 45.78 224 THR A O 1
ATOM 1792 N N . ASN A 1 225 ? -26.516 -4.813 8.094 1.00 43.62 225 ASN A N 1
ATOM 1793 C CA . ASN A 1 225 ? -26.151 -3.659 8.918 1.00 43.62 225 ASN A CA 1
ATOM 1794 C C . ASN A 1 225 ? -26.588 -3.792 10.392 1.00 43.62 225 ASN A C 1
ATOM 1796 O O . ASN A 1 225 ? -26.651 -2.789 11.104 1.00 43.62 225 ASN A O 1
ATOM 1800 N N . SER A 1 226 ? -26.910 -4.996 10.879 1.00 45.12 226 SER A N 1
ATOM 1801 C CA . SER A 1 226 ? -27.202 -5.208 12.304 1.00 45.12 226 SER A CA 1
ATOM 1802 C C . SER A 1 226 ? -25.915 -5.170 13.158 1.00 45.12 226 SER A C 1
ATOM 1804 O O . SER A 1 226 ? -24.946 -5.840 12.797 1.00 45.12 226 SER A O 1
ATOM 1806 N N . PRO A 1 227 ? -25.875 -4.466 14.311 1.00 41.06 227 PRO A N 1
ATOM 1807 C CA . PRO A 1 227 ? -24.638 -4.223 15.074 1.00 41.06 227 PRO A CA 1
ATOM 1808 C C . PRO A 1 227 ? -24.050 -5.462 15.767 1.00 41.06 227 PRO A C 1
ATOM 1810 O O . PRO A 1 227 ? -22.915 -5.438 16.241 1.00 41.06 227 PRO A O 1
ATOM 1813 N N . SER A 1 228 ? -24.820 -6.543 15.880 1.00 44.31 228 SER A N 1
ATOM 1814 C CA . SER A 1 228 ? -24.383 -7.787 16.505 1.00 44.31 228 SER A CA 1
ATOM 1815 C C . SER A 1 228 ? -23.575 -8.611 15.504 1.00 44.31 228 SER A C 1
ATOM 1817 O O . SER A 1 228 ? -24.126 -9.411 14.752 1.00 44.31 228 SER A O 1
ATOM 1819 N N . GLY A 1 229 ? -22.257 -8.401 15.483 1.00 42.19 229 GLY A N 1
ATOM 1820 C CA . GLY A 1 229 ? -21.277 -9.142 14.677 1.00 42.19 229 GLY A CA 1
ATOM 1821 C C . GLY A 1 229 ? -21.114 -10.621 15.061 1.00 42.19 229 GLY A C 1
ATOM 1822 O O . GLY A 1 229 ? -19.999 -11.096 15.240 1.00 42.19 229 GLY A O 1
ATOM 1823 N N . THR A 1 230 ? -22.214 -11.359 15.190 1.00 41.72 230 THR A N 1
ATOM 1824 C CA . THR A 1 230 ? -22.270 -12.793 15.518 1.00 41.72 230 THR A CA 1
ATOM 1825 C C . THR A 1 230 ? -22.772 -13.648 14.346 1.00 41.72 230 THR A C 1
ATOM 1827 O O . THR A 1 230 ? -23.155 -14.798 14.535 1.00 41.72 230 THR A O 1
ATOM 1830 N N . GLY A 1 231 ? -22.735 -13.124 13.116 1.00 42.22 231 GLY A N 1
ATOM 1831 C CA . GLY A 1 231 ? -23.262 -13.797 11.920 1.00 42.22 231 GLY A CA 1
ATOM 1832 C C . GLY A 1 231 ? -22.464 -15.004 11.405 1.00 42.22 231 GLY A C 1
ATOM 1833 O O . GLY A 1 231 ? -22.912 -15.653 10.469 1.00 42.22 231 GLY A O 1
ATOM 1834 N N . HIS A 1 232 ? -21.301 -15.330 11.985 1.00 40.00 232 HIS A N 1
ATOM 1835 C CA . HIS A 1 232 ? -20.407 -16.353 11.418 1.00 40.00 232 HIS A CA 1
ATOM 1836 C C . HIS A 1 232 ? -20.407 -17.714 12.140 1.00 40.00 232 HIS A C 1
ATOM 1838 O O . HIS A 1 232 ? -19.826 -18.660 11.615 1.00 40.00 232 HIS A O 1
ATOM 1844 N N . ILE A 1 233 ? -21.030 -17.839 13.322 1.00 39.94 233 ILE A N 1
ATOM 1845 C CA . ILE A 1 233 ? -20.825 -19.008 14.212 1.00 39.94 233 ILE A CA 1
ATOM 1846 C C . ILE A 1 233 ? -22.053 -19.940 14.307 1.00 39.94 233 ILE A C 1
ATOM 1848 O O . ILE A 1 233 ? -21.923 -21.078 14.740 1.00 39.94 233 ILE A O 1
ATOM 1852 N N . LEU A 1 234 ? -23.230 -19.541 13.814 1.00 43.06 234 LEU A N 1
ATOM 1853 C CA . LEU A 1 234 ? -24.450 -20.375 13.856 1.00 43.06 234 LEU A CA 1
ATOM 1854 C C . LEU A 1 234 ? -24.893 -20.879 12.468 1.00 43.06 234 LEU A C 1
ATOM 1856 O O . LEU A 1 234 ? -26.067 -21.151 12.241 1.00 43.06 234 LEU A O 1
ATOM 1860 N N . LEU A 1 235 ? -23.952 -20.999 11.525 1.00 44.81 235 LEU A N 1
ATOM 1861 C CA . LEU A 1 235 ? -24.226 -21.338 10.120 1.00 44.81 235 LEU A CA 1
ATOM 1862 C C . LEU A 1 235 ? -24.290 -22.850 9.821 1.00 44.81 235 LEU A C 1
ATOM 1864 O O . LEU A 1 235 ? -24.657 -23.229 8.716 1.00 44.81 235 LEU A O 1
ATOM 1868 N N . GLY A 1 236 ? -23.947 -23.725 10.773 1.00 42.38 236 GLY A N 1
ATOM 1869 C CA . GLY A 1 236 ? -23.743 -25.153 10.483 1.00 42.38 236 GLY A CA 1
ATOM 1870 C C . GLY A 1 236 ? -24.986 -26.049 10.541 1.00 42.38 236 GLY A C 1
ATOM 1871 O O . GLY A 1 236 ? -25.056 -27.018 9.794 1.00 42.38 236 GLY A O 1
ATOM 1872 N N . GLN A 1 237 ? -25.955 -25.758 11.417 1.00 39.72 237 GLN A N 1
ATOM 1873 C CA . GLN A 1 237 ? -27.079 -26.678 11.684 1.00 39.72 237 GLN A CA 1
ATOM 1874 C C . GLN A 1 237 ? -28.456 -26.132 11.283 1.00 39.72 237 GLN A C 1
ATOM 1876 O O . GLN A 1 237 ? -29.331 -26.915 10.938 1.00 39.72 237 GLN A O 1
ATOM 1881 N N . ALA A 1 238 ? -28.658 -24.809 11.283 1.00 42.25 238 ALA A N 1
ATOM 1882 C CA . ALA A 1 238 ? -29.945 -24.210 10.906 1.00 42.25 238 ALA A CA 1
ATOM 1883 C C . ALA A 1 238 ? -30.067 -23.925 9.394 1.00 42.25 238 ALA A C 1
ATOM 1885 O O . ALA A 1 238 ? -31.172 -23.859 8.865 1.00 42.25 238 ALA A O 1
ATOM 1886 N N . VAL A 1 239 ? -28.941 -23.764 8.684 1.00 45.53 239 VAL A N 1
ATOM 1887 C CA . VAL A 1 239 ? -28.924 -23.417 7.249 1.00 45.53 239 VAL A CA 1
ATOM 1888 C C . VAL A 1 239 ? -29.241 -24.628 6.365 1.00 45.53 239 VAL A C 1
ATOM 1890 O O . VAL A 1 239 ? -29.888 -24.482 5.332 1.00 45.53 239 VAL A O 1
ATOM 1893 N N . THR A 1 240 ? -28.869 -25.836 6.786 1.00 45.91 240 THR A N 1
ATOM 1894 C CA . THR A 1 240 ? -29.148 -27.086 6.057 1.00 45.91 240 THR A CA 1
ATOM 1895 C C . THR A 1 240 ? -30.647 -27.393 5.953 1.00 45.91 240 THR A C 1
ATOM 1897 O O . THR A 1 240 ? -31.097 -27.895 4.923 1.00 45.91 240 THR A O 1
ATOM 1900 N N . GLU A 1 241 ? -31.444 -27.008 6.954 1.00 45.22 241 GLU A N 1
ATOM 1901 C CA . GLU A 1 241 ? -32.913 -27.086 6.893 1.00 45.22 241 GLU A CA 1
ATOM 1902 C C . GLU A 1 241 ? -33.578 -25.891 6.180 1.00 45.22 241 GLU A C 1
ATOM 1904 O O . GLU A 1 241 ? -34.769 -25.943 5.877 1.00 45.22 241 GLU A O 1
ATOM 1909 N N . LEU A 1 242 ? -32.839 -24.807 5.916 1.00 47.00 242 LEU A N 1
ATOM 1910 C CA . LEU A 1 242 ? -33.349 -23.595 5.257 1.00 47.00 242 LEU A CA 1
ATOM 1911 C C . LEU A 1 242 ? -33.079 -23.547 3.744 1.00 47.00 242 LEU A C 1
ATOM 1913 O O . LEU A 1 242 ? -33.726 -22.762 3.057 1.00 47.00 242 LEU A O 1
ATOM 1917 N N . VAL A 1 243 ? -32.132 -24.337 3.226 1.00 43.66 243 VAL A N 1
ATOM 1918 C CA . VAL A 1 243 ? -31.617 -24.212 1.842 1.00 43.66 243 VAL A CA 1
ATOM 1919 C C . VAL A 1 243 ? -31.922 -25.439 0.960 1.00 43.66 243 VAL A C 1
ATOM 1921 O O . VAL A 1 243 ? -31.494 -25.509 -0.187 1.00 43.66 243 VAL A O 1
ATOM 1924 N N . SER A 1 244 ? -32.695 -26.418 1.430 1.00 37.19 244 SER A N 1
ATOM 1925 C CA . SER A 1 244 ? -32.965 -27.634 0.651 1.00 37.19 244 SER A CA 1
ATOM 1926 C C . SER A 1 244 ? -34.174 -27.502 -0.298 1.00 37.19 244 SER A C 1
ATOM 1928 O O . SER A 1 244 ? -35.298 -27.273 0.141 1.00 37.19 244 SER A O 1
ATOM 1930 N N . PHE A 1 245 ? -33.896 -27.753 -1.588 1.00 33.91 245 PHE A N 1
ATOM 1931 C CA . PHE A 1 245 ? -34.784 -27.988 -2.746 1.00 33.91 245 PHE A CA 1
ATOM 1932 C C . PHE A 1 245 ? -35.222 -26.787 -3.604 1.00 33.91 245 PHE A C 1
ATOM 1934 O O . PHE A 1 245 ? -36.349 -26.308 -3.532 1.00 33.91 245 PHE A O 1
ATOM 1941 N N . GLY A 1 246 ? -34.351 -26.406 -4.545 1.00 31.80 246 GLY A N 1
ATOM 1942 C CA . GLY A 1 246 ? -34.763 -26.040 -5.907 1.00 31.80 246 GLY A CA 1
ATOM 1943 C C . GLY A 1 246 ? -34.325 -27.156 -6.872 1.00 31.80 246 GLY A C 1
ATOM 1944 O O . GLY A 1 246 ? -33.313 -27.799 -6.585 1.00 31.80 246 GLY A O 1
ATOM 1945 N N . PRO A 1 247 ? -35.061 -27.450 -7.961 1.00 32.78 247 PRO A N 1
ATOM 1946 C CA . PRO A 1 247 ? -34.664 -28.497 -8.896 1.00 32.78 247 PRO A CA 1
ATOM 1947 C C . PRO A 1 247 ? -33.340 -28.115 -9.565 1.00 32.78 247 PRO A C 1
ATOM 1949 O O . PRO A 1 247 ? -33.220 -27.030 -10.139 1.00 32.78 247 PRO A O 1
ATOM 1952 N N . GLU A 1 248 ? -32.357 -29.012 -9.480 1.00 34.72 248 GLU A N 1
ATOM 1953 C CA . GLU A 1 248 ? -31.133 -28.949 -10.274 1.00 34.72 248 GLU A CA 1
ATOM 1954 C C . GLU A 1 248 ? -31.536 -28.937 -11.751 1.00 34.72 248 GLU A C 1
ATOM 1956 O O . GLU A 1 248 ? -31.989 -29.934 -12.312 1.00 34.72 248 GLU A O 1
ATOM 1961 N N . THR A 1 249 ? -31.449 -27.765 -12.374 1.00 34.31 249 THR A N 1
ATOM 1962 C CA . THR A 1 249 ? -31.517 -27.663 -13.826 1.00 34.31 249 THR A CA 1
ATOM 1963 C C . THR A 1 249 ? -30.125 -27.997 -14.326 1.00 34.31 249 THR A C 1
ATOM 1965 O O . THR A 1 249 ? -29.188 -27.226 -14.143 1.00 34.31 249 THR A O 1
ATOM 1968 N N . GLU A 1 250 ? -29.998 -29.204 -14.876 1.00 35.03 250 GLU A N 1
ATOM 1969 C CA . GLU A 1 250 ? -28.808 -29.665 -15.580 1.00 35.03 250 GLU A CA 1
ATOM 1970 C C . GLU A 1 250 ? -28.333 -28.598 -16.570 1.00 35.03 250 GLU A C 1
ATOM 1972 O O . GLU A 1 250 ? -29.089 -28.142 -17.436 1.00 35.03 250 GLU A O 1
ATOM 1977 N N . ASP A 1 251 ? -27.056 -28.243 -16.445 1.00 37.19 251 ASP A N 1
ATOM 1978 C CA . ASP A 1 251 ? -26.297 -27.497 -17.436 1.00 37.19 251 ASP A CA 1
ATOM 1979 C C . ASP A 1 251 ? -26.521 -28.098 -18.833 1.00 37.19 251 ASP A C 1
ATOM 1981 O O . ASP A 1 251 ? -26.029 -29.180 -19.170 1.00 37.19 251 ASP A O 1
ATOM 1985 N N . ARG A 1 252 ? -27.232 -27.361 -19.690 1.00 36.09 252 ARG A N 1
ATOM 1986 C CA . ARG A 1 252 ? -27.130 -27.519 -21.140 1.00 36.09 252 ARG A CA 1
ATOM 1987 C C . ARG A 1 252 ? -26.286 -26.379 -21.694 1.00 36.09 252 ARG A C 1
ATOM 1989 O O . ARG A 1 252 ? -26.557 -25.214 -21.428 1.00 36.09 252 ARG A O 1
ATOM 1996 N N . ARG A 1 253 ? -25.261 -26.812 -22.431 1.00 39.66 253 ARG A N 1
ATOM 1997 C CA . ARG A 1 253 ? -24.301 -26.049 -23.239 1.00 39.66 253 ARG A CA 1
ATOM 1998 C C . ARG A 1 253 ? -24.885 -24.838 -23.956 1.00 39.66 253 ARG A C 1
ATOM 2000 O O . ARG A 1 253 ? -26.009 -24.966 -24.491 1.00 39.66 253 ARG A O 1
#